Protein AF-0000000068230552 (afdb_homodimer)

Nearest PDB structures (foldseek):
  8jvs-assembly1_A-2  TM=5.014E-01  e=3.173E-01  synthetic construct
  2yyz-assembly1_A  TM=4.555E-01  e=1.986E+00  Thermotoga maritima MSB8
  7qxw-assembly1_F  TM=3.136E-01  e=9.766E-01  Homo sapiens
  8hl1-assembly1_L47A  TM=2.574E-01  e=6.113E+00  Sulfolobus acidocaldarius DSM 639
  7w4b-assembly1_A  TM=2.400E-01  e=3.589E+00  Cucumis sativus

Structure (mmCIF, N/CA/C/O backbone):
data_AF-0000000068230552-model_v1
#
loop_
_entity.id
_entity.type
_entity.pdbx_description
1 polymer 'Inner membrane protein YqiJ OB-fold domain-containing protein'
#
loop_
_atom_site.group_PDB
_atom_site.id
_atom_site.type_symbol
_atom_site.label_atom_id
_atom_site.label_alt_id
_atom_site.label_comp_id
_atom_site.label_asym_id
_atom_site.label_entity_id
_atom_site.label_seq_id
_atom_site.pdbx_PDB_ins_code
_atom_site.Cartn_x
_atom_site.Cartn_y
_atom_site.Cartn_z
_atom_site.occupancy
_atom_site.B_iso_or_equiv
_atom_site.auth_seq_id
_atom_site.auth_comp_id
_atom_site.auth_asym_id
_atom_site.auth_atom_id
_atom_site.pdbx_PDB_model_num
ATOM 1 N N . MET A 1 1 ? -29.609 28.672 -14.711 1 46.47 1 MET A N 1
ATOM 2 C CA . MET A 1 1 ? -29.562 27.25 -14.406 1 46.47 1 MET A CA 1
ATOM 3 C C . MET A 1 1 ? -28.141 26.719 -14.539 1 46.47 1 MET A C 1
ATOM 5 O O . MET A 1 1 ? -27.781 25.719 -13.891 1 46.47 1 MET A O 1
ATOM 9 N N . ALA A 1 2 ? -27.359 27.328 -15.453 1 54.78 2 ALA A N 1
ATOM 10 C CA . ALA A 1 2 ? -25.984 26.953 -15.758 1 54.78 2 ALA A CA 1
ATOM 11 C C . ALA A 1 2 ? -25.062 27.234 -14.578 1 54.78 2 ALA A C 1
ATOM 13 O O . ALA A 1 2 ? -24.078 26.531 -14.359 1 54.78 2 ALA A O 1
ATOM 14 N N . TRP A 1 3 ? -25.438 28.297 -13.867 1 53.25 3 TRP A N 1
ATOM 15 C CA . TRP A 1 3 ? -24.547 28.719 -12.789 1 53.25 3 TRP A CA 1
ATOM 16 C C . TRP A 1 3 ? -24.531 27.703 -11.656 1 53.25 3 TRP A C 1
ATOM 18 O O . TRP A 1 3 ? -23.4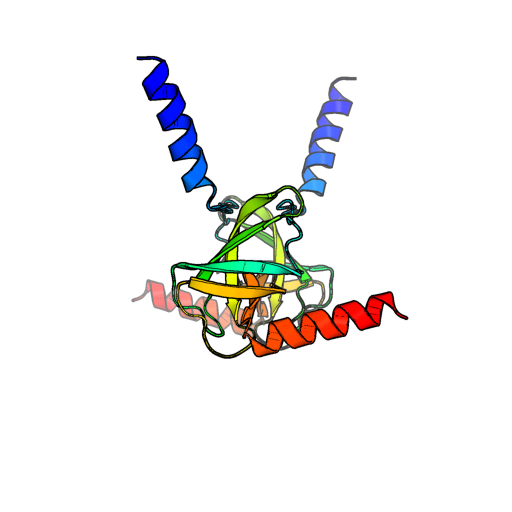84 27.422 -11.07 1 53.25 3 TRP A O 1
ATOM 28 N N . PHE A 1 4 ? -25.719 27.188 -11.273 1 44.59 4 PHE A N 1
ATOM 29 C CA . PHE A 1 4 ? -25.859 26.234 -10.18 1 44.59 4 PHE A CA 1
ATOM 30 C C . PHE A 1 4 ? -25.188 24.906 -10.516 1 44.59 4 PHE A C 1
ATOM 32 O O . PHE A 1 4 ? -24.547 24.297 -9.664 1 44.59 4 PHE A O 1
ATOM 39 N N . TYR A 1 5 ? -25.297 24.484 -11.734 1 45.78 5 TYR A N 1
ATOM 40 C CA . TYR A 1 5 ? -24.688 23.203 -12.117 1 45.78 5 TYR A CA 1
ATOM 41 C C . TYR A 1 5 ? -23.156 23.312 -12.117 1 45.78 5 TYR A C 1
ATOM 43 O O . TYR A 1 5 ? -22.469 22.375 -11.695 1 45.78 5 TYR A O 1
ATOM 51 N N . THR A 1 6 ? -22.594 24.438 -12.383 1 46.56 6 THR A N 1
ATOM 52 C CA . THR A 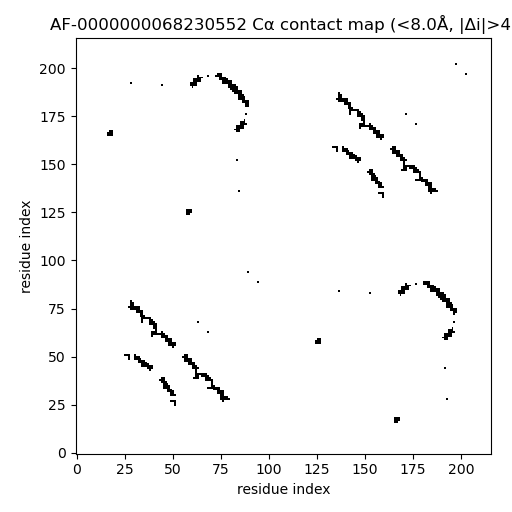1 6 ? -21.141 24.594 -12.367 1 46.56 6 THR A CA 1
ATOM 53 C C . THR A 1 6 ? -20.594 24.531 -10.945 1 46.56 6 THR A C 1
ATOM 55 O O . THR A 1 6 ? -19.578 23.891 -10.695 1 46.56 6 THR A O 1
ATOM 58 N N . LEU A 1 7 ? -21.312 25.094 -10.008 1 43.25 7 LEU A N 1
ATOM 59 C CA . LEU A 1 7 ? -20.828 25.094 -8.633 1 43.25 7 LEU A CA 1
ATOM 60 C C . LEU A 1 7 ? -20.984 23.719 -7.996 1 43.25 7 LEU A C 1
ATOM 62 O O . LEU A 1 7 ? -20.125 23.281 -7.234 1 43.25 7 LEU A O 1
ATOM 66 N N . PHE A 1 8 ? -22.078 23.062 -8.383 1 37.81 8 PHE A N 1
ATOM 67 C CA . PHE A 1 8 ? -22.297 21.719 -7.832 1 37.81 8 PHE A CA 1
ATOM 68 C C . PHE A 1 8 ? -21.297 20.734 -8.391 1 37.81 8 PHE A C 1
ATOM 70 O O . PHE A 1 8 ? -20.75 19.906 -7.648 1 37.81 8 PHE A O 1
ATOM 77 N N . MET A 1 9 ? -20.906 20.781 -9.672 1 36.84 9 MET A N 1
ATOM 78 C CA . MET A 1 9 ? -19.906 19.875 -10.211 1 36.84 9 MET A CA 1
ATOM 79 C C . MET A 1 9 ? -18.531 20.156 -9.586 1 36.84 9 MET A C 1
ATOM 81 O O . MET A 1 9 ? -17.734 19.234 -9.391 1 36.84 9 MET A O 1
ATOM 85 N N . ILE A 1 10 ? -18.25 21.359 -9.148 1 39.78 10 ILE A N 1
ATOM 86 C CA . ILE A 1 10 ? -16.984 21.672 -8.492 1 39.78 10 ILE A CA 1
ATOM 87 C C . ILE A 1 10 ? -16.953 21.031 -7.102 1 39.78 10 ILE A C 1
ATOM 89 O O . ILE A 1 10 ? -15.93 20.484 -6.691 1 39.78 10 ILE A O 1
ATOM 93 N N . HIS A 1 11 ? -18.031 21.203 -6.332 1 36.59 11 HIS A N 1
ATOM 94 C CA . HIS A 1 11 ? -18.078 20.703 -4.969 1 36.59 11 HIS A CA 1
ATOM 95 C C . HIS A 1 11 ? -18.078 19.172 -4.949 1 36.59 11 HIS A C 1
ATOM 97 O O . HIS A 1 11 ? -17.453 18.562 -4.082 1 36.59 11 HIS A O 1
ATOM 103 N N . CYS A 1 12 ? -18.891 18.516 -5.75 1 32.62 12 CYS A N 1
ATOM 104 C CA . CYS A 1 12 ? -18.859 17.062 -5.812 1 32.62 12 CYS A CA 1
ATOM 105 C C . CYS A 1 12 ? -17.5 16.562 -6.238 1 32.62 12 CYS A C 1
ATOM 107 O O . CYS A 1 12 ? -17.109 15.438 -5.898 1 32.62 12 CYS A O 1
ATOM 109 N N . LEU A 1 13 ? -16.812 17.391 -7.09 1 35 13 LEU A N 1
ATOM 110 C CA . LEU A 1 13 ? -15.461 16.953 -7.414 1 35 13 LEU A CA 1
ATOM 111 C C . LEU A 1 13 ? -14.539 17.094 -6.207 1 35 13 LEU A C 1
ATOM 113 O O . LEU A 1 13 ? -13.547 16.391 -6.09 1 35 13 LEU A O 1
ATOM 117 N N . ASP A 1 14 ? -14.68 18.141 -5.445 1 34.69 14 ASP A N 1
ATOM 118 C CA . ASP A 1 14 ? -13.82 18.406 -4.297 1 34.69 14 ASP A CA 1
ATOM 119 C C . ASP A 1 14 ? -13.859 17.25 -3.297 1 34.69 14 ASP A C 1
ATOM 121 O O . ASP A 1 14 ? -12.844 16.938 -2.668 1 34.69 14 ASP A O 1
ATOM 125 N N . GLN A 1 15 ? -15.047 16.922 -2.824 1 32.03 15 GLN A N 1
ATOM 126 C CA . GLN A 1 15 ? -15.18 15.898 -1.799 1 32.03 15 GLN A CA 1
ATOM 127 C C . GLN A 1 15 ? -14.672 14.555 -2.301 1 32.03 15 GLN A C 1
ATOM 129 O O . GLN A 1 15 ? -14.242 13.711 -1.51 1 32.03 15 GLN A O 1
ATOM 134 N N . VAL A 1 16 ? -15 14.195 -3.424 1 32.62 16 VAL A N 1
ATOM 135 C CA . VAL A 1 16 ? -14.641 12.914 -4.016 1 32.62 16 VAL A CA 1
ATOM 136 C C . VAL A 1 16 ? -13.117 12.789 -4.098 1 32.62 16 VAL A C 1
ATOM 138 O O . VAL A 1 16 ? -12.594 11.734 -4.457 1 32.62 16 VAL A O 1
ATOM 141 N N . ILE A 1 17 ? -12.438 13.867 -3.943 1 32.41 17 ILE A N 1
ATOM 142 C CA . ILE A 1 17 ? -11 13.633 -3.947 1 32.41 17 ILE A CA 1
ATOM 143 C C . ILE A 1 17 ? -10.602 12.844 -2.699 1 32.41 17 ILE A C 1
ATOM 145 O O . ILE A 1 17 ? -9.984 13.398 -1.783 1 32.41 17 ILE A O 1
ATOM 149 N N . LYS A 1 18 ? -11.422 12.602 -1.796 1 35.22 18 LYS A N 1
ATOM 150 C CA . LYS A 1 18 ? -10.719 11.633 -0.957 1 35.22 18 LYS A CA 1
ATOM 151 C C . LYS A 1 18 ? -9.977 10.609 -1.806 1 35.22 18 LYS A C 1
ATOM 153 O O . LYS A 1 18 ? -10.547 10.031 -2.736 1 35.22 18 LYS A O 1
ATOM 158 N N . PRO A 1 19 ? -8.836 10.82 -2.234 1 37.72 19 PRO A N 1
ATOM 159 C CA . PRO A 1 19 ? -8.312 9.734 -3.068 1 37.72 19 PRO A CA 1
ATOM 160 C C . PRO A 1 19 ? -8.898 8.375 -2.711 1 37.72 19 PRO A C 1
ATOM 162 O O . PRO A 1 19 ? -8.719 7.895 -1.591 1 37.72 19 PRO A O 1
ATOM 165 N N . SER A 1 20 ? -10.188 8.172 -2.672 1 39.19 20 SER A N 1
ATOM 166 C CA . SER A 1 20 ? -10.594 6.793 -2.893 1 39.19 20 SER A CA 1
ATOM 167 C C . SER A 1 20 ? -9.586 6.055 -3.775 1 39.19 20 SER A C 1
ATOM 169 O O . SER A 1 20 ? -9.5 6.316 -4.977 1 39.19 20 SER A O 1
ATOM 171 N N . GLN A 1 21 ? -8.367 6.191 -3.721 1 39.38 21 GLN A N 1
ATOM 172 C CA . GLN A 1 21 ? -7.613 5.16 -4.434 1 39.38 21 GLN A CA 1
ATOM 173 C C . GLN A 1 21 ? -8.477 3.932 -4.695 1 39.38 21 GLN A C 1
ATOM 175 O O . GLN A 1 21 ? -8.508 3 -3.891 1 39.38 21 GLN A O 1
ATOM 180 N N . SER A 1 22 ? -9.68 4.145 -4.895 1 40.91 22 SER A N 1
ATOM 181 C CA . SER A 1 22 ? -10.422 3.039 -5.5 1 40.91 22 SER A CA 1
ATOM 182 C C . SER A 1 22 ? -9.562 2.285 -6.508 1 40.91 22 SER A C 1
ATOM 184 O O . SER A 1 22 ? -9.633 2.543 -7.711 1 40.91 22 SER A O 1
ATOM 186 N N . SER A 1 23 ? -8.305 2.424 -6.5 1 42.38 23 SER A N 1
ATOM 187 C CA . SER A 1 23 ? -7.797 1.294 -7.27 1 42.38 23 SER A CA 1
ATOM 188 C C . SER A 1 23 ? -8.758 0.11 -7.219 1 42.38 23 SER A C 1
ATOM 190 O O . SER A 1 23 ? -9.211 -0.283 -6.141 1 42.38 23 SER A O 1
ATOM 192 N N . LYS A 1 24 ? -9.766 0.12 -8.016 1 48.06 24 LYS A N 1
ATOM 193 C CA . LYS A 1 24 ? -10.508 -1.126 -8.172 1 48.06 24 LYS A CA 1
ATOM 194 C C . LYS A 1 24 ? -9.75 -2.301 -7.562 1 48.06 24 LYS A C 1
ATOM 196 O O . LYS A 1 24 ? -8.766 -2.771 -8.133 1 48.06 24 LYS A O 1
ATOM 201 N N . HIS A 1 25 ? -9.711 -2.205 -6.188 1 57.03 25 HIS A N 1
ATOM 202 C CA . HIS A 1 25 ? -9.023 -3.297 -5.512 1 57.03 25 HIS A CA 1
ATOM 203 C C . HIS A 1 25 ? -9.586 -4.648 -5.938 1 57.03 25 HIS A C 1
ATOM 205 O O . HIS A 1 25 ? -10.758 -4.949 -5.688 1 57.03 25 HIS A O 1
ATOM 211 N N . ILE A 1 26 ? -9.148 -4.953 -7.152 1 71.94 26 ILE A N 1
ATOM 212 C CA . ILE A 1 26 ? -9.406 -6.355 -7.469 1 71.94 26 ILE A CA 1
ATOM 213 C C . ILE A 1 26 ? -9.156 -7.219 -6.234 1 71.94 26 ILE A C 1
ATOM 215 O O . ILE A 1 26 ? -8.117 -7.094 -5.586 1 71.94 26 ILE A O 1
ATOM 219 N N . HIS A 1 27 ? -10.258 -7.82 -5.746 1 83.25 27 HIS A N 1
ATOM 220 C CA . HIS A 1 27 ? -10.094 -8.727 -4.609 1 83.25 27 HIS A CA 1
ATOM 221 C C . HIS A 1 27 ? -9.445 -10.039 -5.043 1 83.25 27 HIS A C 1
ATOM 223 O O . HIS A 1 27 ? -10.102 -10.883 -5.656 1 83.25 27 HIS A O 1
ATOM 229 N N . LEU A 1 28 ? -8.234 -10.234 -4.734 1 93 28 LEU A N 1
ATOM 230 C CA . LEU A 1 28 ? -7.48 -11.398 -5.191 1 93 28 LEU A CA 1
ATOM 231 C C . LEU A 1 28 ? -7.098 -12.289 -4.016 1 93 28 LEU A C 1
ATOM 233 O O . LEU A 1 28 ? -6.457 -13.328 -4.203 1 93 28 LEU A O 1
ATOM 237 N N . VAL A 1 29 ? -7.48 -11.828 -2.801 1 93.94 29 VAL A N 1
ATOM 238 C CA . VAL A 1 29 ? -7.18 -12.656 -1.638 1 93.94 29 VAL A CA 1
ATOM 239 C C . VAL A 1 29 ? -7.852 -14.023 -1.787 1 93.94 29 VAL A C 1
ATOM 241 O O . VAL A 1 29 ? -9.023 -14.102 -2.154 1 93.94 29 VAL A O 1
ATOM 244 N N . GLY A 1 30 ? -7.16 -15.094 -1.455 1 94.88 30 GLY A N 1
ATOM 245 C CA . GLY A 1 30 ? -7.668 -16.453 -1.588 1 94.88 30 GLY A CA 1
ATOM 246 C C . GLY A 1 30 ? -7.273 -17.109 -2.896 1 94.88 30 GLY A C 1
ATOM 247 O O . GLY A 1 30 ? -7.48 -18.312 -3.078 1 94.88 30 GLY A O 1
ATOM 248 N N . ARG A 1 31 ? -6.715 -16.359 -3.771 1 95.69 31 ARG A N 1
ATOM 249 C CA . ARG A 1 31 ? -6.344 -16.891 -5.082 1 95.69 31 ARG A CA 1
ATOM 250 C C . ARG A 1 31 ? -4.898 -17.375 -5.086 1 95.69 31 ARG A C 1
ATOM 252 O O . ARG A 1 31 ? -4.066 -16.875 -4.324 1 95.69 31 ARG A O 1
ATOM 259 N N . PHE A 1 32 ? -4.605 -18.297 -5.953 1 96.06 32 PHE A N 1
ATOM 260 C CA . PHE A 1 32 ? -3.248 -18.781 -6.148 1 96.06 32 PHE A CA 1
ATOM 261 C C . PHE A 1 32 ? -2.473 -17.875 -7.09 1 96.06 32 PHE A C 1
ATOM 263 O O . PHE A 1 32 ? -3.035 -17.344 -8.047 1 96.06 32 PHE A O 1
ATOM 270 N N . ALA A 1 33 ? -1.251 -17.797 -6.836 1 97.44 33 ALA A N 1
ATOM 271 C CA . ALA A 1 33 ? -0.371 -16.953 -7.637 1 97.44 33 ALA A CA 1
ATOM 272 C C . ALA A 1 33 ? 0.984 -17.609 -7.855 1 97.44 33 ALA A C 1
ATOM 274 O O . ALA A 1 33 ? 1.321 -18.578 -7.172 1 97.44 33 ALA A O 1
ATOM 275 N N . THR A 1 34 ? 1.682 -17.125 -8.805 1 97.56 34 THR A N 1
ATOM 276 C CA . THR A 1 34 ? 3.027 -17.578 -9.117 1 97.56 34 THR A CA 1
ATOM 277 C C . THR A 1 34 ? 4.016 -16.422 -9.117 1 97.56 34 THR A C 1
ATOM 279 O O . THR A 1 34 ? 3.766 -15.383 -9.742 1 97.56 34 THR A O 1
ATOM 282 N N . ILE A 1 35 ? 5.102 -16.625 -8.422 1 97.44 35 ILE A N 1
ATOM 283 C CA . ILE A 1 35 ? 6.141 -15.602 -8.414 1 97.44 35 ILE A CA 1
ATOM 284 C C . ILE A 1 35 ? 6.82 -15.539 -9.773 1 97.44 35 ILE A C 1
ATOM 286 O O . ILE A 1 35 ? 7.297 -16.562 -10.281 1 97.44 35 ILE A O 1
ATOM 290 N N . VAL A 1 36 ? 6.891 -14.305 -10.344 1 96.75 36 VAL A N 1
ATOM 291 C CA . VAL A 1 36 ? 7.387 -14.258 -11.719 1 96.75 36 VAL A CA 1
ATOM 292 C C . VAL A 1 36 ? 8.625 -13.367 -11.789 1 96.75 36 VAL A C 1
ATOM 294 O O . VAL A 1 36 ? 9.336 -13.359 -12.797 1 96.75 36 VAL A O 1
ATOM 297 N N . SER A 1 37 ? 8.883 -12.578 -10.734 1 94.5 37 SER A N 1
ATOM 298 C CA . SER A 1 37 ? 10.109 -11.789 -10.703 1 94.5 37 SER A CA 1
ATOM 299 C C . SER A 1 37 ? 10.43 -11.328 -9.281 1 94.5 37 SER A C 1
ATOM 301 O O . SER A 1 37 ? 9.531 -11.203 -8.445 1 94.5 37 SER A O 1
ATOM 303 N N . GLY A 1 38 ? 11.781 -11.133 -9.125 1 91.12 38 GLY A N 1
ATOM 304 C CA . GLY A 1 38 ? 12.188 -10.562 -7.848 1 91.12 38 GLY A CA 1
ATOM 305 C C . GLY A 1 38 ? 12.547 -11.617 -6.816 1 91.12 38 GLY A C 1
ATOM 306 O O . GLY A 1 38 ? 12.547 -12.812 -7.117 1 91.12 38 GLY A O 1
ATOM 307 N N . HIS A 1 39 ? 12.984 -11.227 -5.633 1 91.56 39 HIS A N 1
ATOM 308 C CA . HIS A 1 39 ? 13.281 -12.016 -4.445 1 91.56 39 HIS A CA 1
ATOM 309 C C . HIS A 1 39 ? 12.43 -11.578 -3.262 1 91.56 39 HIS A C 1
ATOM 311 O O . HIS A 1 39 ? 12.797 -10.648 -2.537 1 91.56 39 HIS A O 1
ATOM 317 N N . ALA A 1 40 ? 11.375 -12.297 -3.125 1 96.19 40 ALA A N 1
ATOM 318 C CA . ALA A 1 40 ? 10.43 -11.906 -2.084 1 96.19 40 ALA A CA 1
ATOM 319 C C . ALA A 1 40 ? 10.875 -12.422 -0.718 1 96.19 40 ALA A C 1
ATOM 321 O O . ALA A 1 40 ? 11.125 -13.617 -0.55 1 96.19 40 ALA A O 1
ATOM 322 N N . ARG A 1 41 ? 10.93 -11.578 0.243 1 95.75 41 ARG A N 1
ATOM 323 C CA . ARG A 1 41 ? 11.227 -11.797 1.655 1 95.75 41 ARG A CA 1
ATOM 324 C C . ARG A 1 41 ? 10.547 -10.75 2.527 1 95.75 41 ARG A C 1
ATOM 326 O O . ARG A 1 41 ? 9.984 -9.781 2.018 1 95.75 41 ARG A O 1
ATOM 333 N N . PRO A 1 42 ? 10.492 -11.008 3.812 1 91.69 42 PRO A N 1
ATOM 334 C CA . PRO A 1 42 ? 9.844 -9.984 4.637 1 91.69 42 PRO A CA 1
ATOM 335 C C . PRO A 1 42 ? 10.422 -8.594 4.41 1 91.69 42 PRO A C 1
ATOM 337 O O . PRO A 1 42 ? 11.641 -8.406 4.457 1 91.69 42 PRO A O 1
ATOM 340 N N . GLY A 1 43 ? 9.516 -7.648 4.109 1 87.62 43 GLY A N 1
ATOM 341 C CA . GLY A 1 43 ? 9.945 -6.281 3.854 1 87.62 43 GLY A CA 1
ATOM 342 C C . GLY A 1 43 ? 10.211 -6.004 2.387 1 87.62 43 GLY A C 1
ATOM 343 O O . GLY A 1 43 ? 10.352 -4.848 1.985 1 87.62 43 GLY A O 1
ATOM 344 N N . PHE A 1 44 ? 10.312 -7.09 1.66 1 91.19 44 PHE A N 1
ATOM 345 C CA . PHE A 1 44 ? 10.617 -6.957 0.239 1 91.19 44 PHE A CA 1
ATOM 346 C C . PHE A 1 44 ? 9.602 -7.723 -0.602 1 91.19 44 PHE A C 1
ATOM 348 O O . PHE A 1 44 ? 9.461 -8.938 -0.46 1 91.19 44 PHE A O 1
ATOM 355 N N . SER A 1 45 ? 8.992 -7.004 -1.525 1 94.31 45 SER A N 1
ATOM 356 C CA . SER A 1 45 ? 7.984 -7.652 -2.355 1 94.31 45 SER A CA 1
ATOM 357 C C . SER A 1 45 ? 8.562 -8.078 -3.701 1 94.31 45 SER A C 1
ATOM 359 O O . SER A 1 45 ? 9.625 -7.594 -4.105 1 94.31 45 SER A O 1
ATOM 361 N N . ALA A 1 46 ? 7.902 -9.07 -4.297 1 95.44 46 ALA A N 1
ATOM 362 C CA . ALA A 1 46 ? 8.188 -9.539 -5.648 1 95.44 46 ALA A CA 1
ATOM 363 C C . ALA A 1 46 ? 6.918 -9.586 -6.492 1 95.44 46 ALA A C 1
ATOM 365 O O . ALA A 1 46 ? 5.809 -9.617 -5.953 1 95.44 46 ALA A O 1
ATOM 366 N N . GLN A 1 47 ? 7.129 -9.586 -7.754 1 94.19 47 GLN A N 1
ATOM 367 C CA . GLN A 1 47 ? 5.973 -9.617 -8.648 1 94.19 47 GLN A CA 1
ATOM 368 C C . GLN A 1 47 ? 5.449 -11.039 -8.82 1 94.19 47 GLN A C 1
ATOM 370 O O . GLN A 1 47 ? 6.227 -11.984 -8.953 1 94.19 47 GLN A O 1
ATOM 375 N N . ALA A 1 48 ? 4.145 -11.109 -8.852 1 96.56 48 ALA A N 1
ATOM 376 C CA . ALA A 1 48 ? 3.453 -12.375 -9.078 1 96.56 48 ALA A CA 1
ATOM 377 C C . ALA A 1 48 ? 2.309 -12.203 -10.07 1 96.56 48 ALA A C 1
ATOM 379 O O . ALA A 1 48 ? 1.803 -11.102 -10.266 1 96.56 48 ALA A O 1
ATOM 380 N N . THR A 1 49 ? 1.957 -13.281 -10.664 1 95.81 49 THR A N 1
ATOM 381 C CA . THR A 1 49 ? 0.765 -13.32 -11.508 1 95.81 49 THR A CA 1
ATOM 382 C C . THR A 1 49 ? -0.358 -14.086 -10.812 1 95.81 49 THR A C 1
ATOM 384 O O . THR A 1 49 ? -0.11 -15.109 -10.164 1 95.81 49 THR A O 1
ATOM 387 N N . VAL A 1 50 ? -1.486 -13.555 -10.984 1 95.88 50 VAL A N 1
ATOM 388 C CA . VAL A 1 50 ? -2.666 -14.164 -10.375 1 95.88 50 VAL A CA 1
ATOM 389 C C . VAL A 1 50 ? -3.871 -13.984 -11.297 1 95.88 50 VAL A C 1
ATOM 391 O O . VAL A 1 50 ? -4.039 -12.93 -11.914 1 95.88 50 VAL A O 1
ATOM 394 N N . ARG A 1 51 ? -4.668 -14.961 -11.375 1 94 51 ARG A N 1
ATOM 395 C CA . ARG A 1 51 ? -5.906 -14.875 -12.133 1 94 51 ARG A CA 1
ATOM 396 C C . ARG A 1 51 ? -7.102 -14.656 -11.219 1 94 51 ARG A C 1
ATOM 398 O O . ARG A 1 51 ? -7.223 -15.32 -10.18 1 94 51 ARG A O 1
ATOM 405 N N . ASP A 1 52 ? -7.863 -13.781 -11.609 1 87.25 52 ASP A N 1
ATOM 406 C CA . ASP A 1 52 ? -9.062 -13.562 -10.812 1 87.25 52 ASP A CA 1
ATOM 407 C C . ASP A 1 52 ? -10.148 -14.578 -11.156 1 87.25 52 ASP A C 1
ATOM 409 O O . ASP A 1 52 ? -9.898 -15.539 -11.891 1 87.25 52 ASP A O 1
ATOM 413 N N . HIS A 1 53 ? -11.352 -14.43 -10.586 1 86.81 53 HIS A N 1
ATOM 414 C CA . HIS A 1 53 ? -12.445 -15.383 -10.734 1 86.81 53 HIS A CA 1
ATOM 415 C C . HIS A 1 53 ? -12.906 -15.477 -12.18 1 86.81 53 HIS A C 1
ATOM 417 O O . HIS A 1 53 ? -13.516 -16.469 -12.586 1 86.81 53 HIS A O 1
ATOM 423 N N . THR A 1 54 ? -12.68 -14.469 -13.023 1 90.06 54 THR A N 1
ATOM 424 C CA . THR A 1 54 ? -13.102 -14.461 -14.422 1 90.06 54 THR A CA 1
ATOM 425 C C . THR A 1 54 ? -11.984 -14.977 -15.328 1 90.06 54 THR A C 1
ATOM 427 O O . THR A 1 54 ? -12.172 -15.109 -16.547 1 90.06 54 THR A O 1
ATOM 430 N N . GLY A 1 55 ? -10.898 -15.219 -14.688 1 90.94 55 GLY A N 1
ATOM 431 C CA . GLY A 1 55 ? -9.781 -15.734 -15.469 1 90.94 55 GLY A CA 1
ATOM 432 C C . GLY A 1 55 ? -8.82 -14.656 -15.93 1 90.94 55 GLY A C 1
ATOM 433 O O . GLY A 1 55 ? -7.797 -14.953 -16.547 1 90.94 55 GLY A O 1
ATOM 434 N N . HIS A 1 56 ? -9.141 -13.492 -15.633 1 86.94 56 HIS A N 1
ATOM 435 C CA . HIS A 1 56 ? -8.25 -12.398 -15.992 1 86.94 56 HIS A CA 1
ATOM 436 C C . HIS A 1 56 ? -6.953 -12.453 -15.188 1 86.94 56 HIS A C 1
ATOM 438 O O . HIS A 1 56 ? -6.984 -12.68 -13.969 1 86.94 56 HIS A O 1
ATOM 444 N N . LEU A 1 57 ? -5.863 -12.188 -15.914 1 91.06 57 LEU A N 1
ATOM 445 C CA . LEU A 1 57 ? -4.531 -12.242 -15.312 1 91.06 57 LEU A CA 1
ATOM 446 C C . LEU A 1 57 ? -4.137 -10.883 -14.75 1 91.06 57 LEU A C 1
ATOM 448 O O . LEU A 1 57 ? -4.266 -9.859 -15.422 1 91.06 57 LEU A O 1
ATOM 452 N N . HIS A 1 58 ? -3.68 -10.836 -13.555 1 90.06 58 HIS A N 1
ATOM 453 C CA . HIS A 1 58 ? -3.215 -9.633 -12.875 1 90.06 58 HIS A CA 1
ATOM 454 C C . HIS A 1 58 ? -1.786 -9.805 -12.367 1 90.06 58 HIS A C 1
ATOM 456 O O . HIS A 1 58 ? -1.41 -10.883 -11.914 1 90.06 58 HIS A O 1
ATOM 462 N N . TYR A 1 59 ? -1.034 -8.789 -12.5 1 91.69 59 TYR A N 1
ATOM 463 C CA . TYR A 1 59 ? 0.278 -8.695 -11.875 1 91.69 59 TYR A CA 1
ATOM 464 C C . TYR A 1 59 ? 0.201 -7.922 -10.562 1 91.69 59 TYR A C 1
ATOM 466 O O . TYR A 1 59 ? -0.338 -6.816 -10.516 1 91.69 59 TYR A O 1
ATOM 474 N N . VAL A 1 60 ? 0.745 -8.523 -9.555 1 92.31 60 VAL A N 1
ATOM 475 C CA . VAL A 1 60 ? 0.654 -7.895 -8.242 1 92.31 60 VAL A CA 1
ATOM 476 C C . VAL A 1 60 ? 1.985 -8.039 -7.508 1 92.31 60 VAL A C 1
ATOM 478 O O . VAL A 1 60 ? 2.801 -8.898 -7.848 1 92.31 60 VAL A O 1
ATOM 481 N N . GLN A 1 61 ? 2.217 -7.098 -6.57 1 93.62 61 GLN A N 1
ATOM 482 C CA . GLN A 1 61 ? 3.348 -7.23 -5.66 1 93.62 61 GLN A CA 1
ATOM 483 C C . GLN A 1 61 ? 2.988 -8.109 -4.465 1 93.62 61 GLN A C 1
ATOM 485 O O . GLN A 1 61 ? 1.929 -7.938 -3.857 1 93.62 61 GLN A O 1
ATOM 490 N N . VAL A 1 62 ? 3.928 -9.031 -4.125 1 96.19 62 VAL A N 1
ATOM 491 C CA . VAL A 1 62 ? 3.66 -10.031 -3.094 1 96.19 62 VAL A CA 1
ATOM 492 C C . VAL A 1 62 ? 4.832 -10.086 -2.115 1 96.19 62 VAL A C 1
ATOM 494 O O . VAL A 1 62 ? 5.992 -10.047 -2.523 1 96.19 62 VAL A O 1
ATOM 497 N N . GLU A 1 63 ? 4.523 -10.188 -0.882 1 96.88 63 GLU A N 1
ATOM 498 C CA . GLU A 1 63 ? 5.477 -10.453 0.188 1 96.88 63 GLU A CA 1
ATOM 499 C C . GLU A 1 63 ? 5.121 -11.742 0.932 1 96.88 63 GLU A C 1
ATOM 501 O O . GLU A 1 63 ? 3.945 -12.016 1.183 1 96.88 63 GLU A O 1
ATOM 506 N N . PRO A 1 64 ? 6.148 -12.477 1.291 1 98 64 PRO A N 1
ATOM 507 C CA . PRO A 1 64 ? 5.84 -13.688 2.066 1 98 64 PRO A CA 1
ATOM 508 C C . PRO A 1 64 ? 5.395 -13.367 3.492 1 98 64 PRO A C 1
ATOM 510 O O . PRO A 1 64 ? 5.867 -12.398 4.09 1 98 64 PRO A O 1
ATOM 513 N N . GLU A 1 65 ? 4.516 -14.195 4.008 1 95.5 65 GLU A N 1
ATOM 514 C CA . GLU A 1 65 ? 4.203 -14.125 5.434 1 95.5 65 GLU A CA 1
ATOM 515 C C . GLU A 1 65 ? 5.414 -14.5 6.281 1 95.5 65 GLU A C 1
ATOM 517 O O . GLU A 1 65 ? 5.684 -13.859 7.305 1 95.5 65 GLU A O 1
ATOM 522 N N . TYR A 1 66 ? 6.078 -15.547 5.867 1 95.31 66 TYR A N 1
ATOM 523 C CA . TYR A 1 66 ? 7.32 -16 6.477 1 95.31 66 TYR A CA 1
ATOM 524 C C . TYR A 1 66 ? 8.281 -16.531 5.422 1 95.31 66 TYR A C 1
ATOM 526 O O . TYR A 1 66 ? 7.859 -16.984 4.352 1 95.31 66 TYR A O 1
ATOM 534 N N . GLY A 1 67 ? 9.539 -16.391 5.703 1 96.12 67 GLY A N 1
ATOM 535 C CA . GLY A 1 67 ? 10.539 -16.969 4.812 1 96.12 67 GLY A CA 1
ATOM 536 C C . GLY A 1 67 ? 10.703 -16.188 3.521 1 96.12 67 GLY A C 1
ATOM 537 O O . GLY A 1 67 ? 10.602 -14.953 3.512 1 96.12 67 GLY A O 1
ATOM 538 N N . GLU A 1 68 ? 11.117 -16.984 2.473 1 97.25 68 GLU A N 1
ATOM 539 C CA . GLU A 1 68 ? 11.344 -16.391 1.155 1 97.25 68 GLU A CA 1
ATOM 540 C C . GLU A 1 68 ? 10.562 -17.141 0.077 1 97.25 68 GLU A C 1
ATOM 542 O O . GLU A 1 68 ? 10.211 -18.312 0.255 1 97.25 68 GLU A O 1
ATOM 547 N N . LEU A 1 69 ? 10.32 -16.359 -0.954 1 97.56 69 LEU A N 1
ATOM 548 C CA . LEU A 1 69 ? 9.656 -16.953 -2.111 1 97.56 69 LEU A CA 1
ATOM 549 C C . LEU A 1 69 ? 10.57 -16.938 -3.33 1 97.56 69 LEU A C 1
ATOM 551 O O . LEU A 1 69 ? 11.047 -15.875 -3.74 1 97.56 69 LEU A O 1
ATOM 555 N N . GLU A 1 70 ? 10.742 -18.062 -3.836 1 95.88 70 GLU A N 1
ATOM 556 C CA . GLU A 1 70 ? 11.609 -18.188 -5.004 1 95.88 70 GLU A CA 1
ATOM 557 C C . GLU A 1 70 ? 10.828 -17.984 -6.297 1 95.88 70 GLU A C 1
ATOM 559 O O . GLU A 1 70 ? 9.602 -18.062 -6.305 1 95.88 70 GLU A O 1
ATOM 564 N N . LEU A 1 71 ? 11.656 -17.797 -7.332 1 96.19 71 LEU A N 1
ATOM 565 C CA . LEU A 1 71 ? 11.078 -17.703 -8.672 1 96.19 71 LEU A CA 1
ATOM 566 C C . LEU A 1 71 ? 10.266 -18.969 -8.992 1 96.19 71 LEU A C 1
ATOM 568 O O . LEU A 1 71 ? 10.695 -20.078 -8.695 1 96.19 71 LEU A O 1
ATOM 572 N N . GLN A 1 72 ? 9.07 -18.703 -9.531 1 96.19 72 GLN A N 1
ATOM 573 C CA . GLN A 1 72 ? 8.164 -19.75 -9.984 1 96.19 72 GLN A CA 1
ATOM 574 C C . GLN A 1 72 ? 7.473 -20.422 -8.805 1 96.19 72 GLN A C 1
ATOM 576 O O . GLN A 1 72 ? 6.664 -21.344 -8.992 1 96.19 72 GLN A O 1
ATOM 581 N N . ALA A 1 73 ? 7.707 -20 -7.613 1 96.31 73 ALA A N 1
ATOM 582 C CA . ALA A 1 73 ? 7 -20.562 -6.461 1 96.31 73 ALA A CA 1
ATOM 583 C C . ALA A 1 73 ? 5.496 -20.344 -6.586 1 96.31 73 ALA A C 1
ATOM 585 O O . ALA A 1 73 ? 5.043 -19.281 -7.016 1 96.31 73 ALA A O 1
ATOM 586 N N . GLN A 1 74 ? 4.75 -21.469 -6.184 1 96.31 74 GLN A N 1
ATOM 587 C CA . GLN A 1 74 ? 3.295 -21.375 -6.086 1 96.31 74 GLN A CA 1
ATOM 588 C C . GLN A 1 74 ? 2.869 -20.906 -4.695 1 96.31 74 GLN A C 1
ATOM 590 O O . GLN A 1 74 ? 3.283 -21.484 -3.689 1 96.31 74 GLN A O 1
ATOM 595 N N . VAL A 1 75 ? 2.004 -19.875 -4.703 1 97.88 75 VAL A N 1
ATOM 596 C CA . VAL A 1 75 ? 1.619 -19.297 -3.42 1 97.88 75 VAL A CA 1
ATOM 597 C C . VAL A 1 75 ? 0.115 -19.031 -3.396 1 97.88 75 VAL A C 1
ATOM 599 O O . VAL A 1 75 ? -0.531 -19 -4.449 1 97.88 75 VAL A O 1
ATOM 602 N N . ILE A 1 76 ? -0.42 -18.906 -2.178 1 97.06 76 ILE A N 1
ATOM 603 C CA . ILE A 1 76 ? -1.788 -18.438 -1.972 1 97.06 76 ILE A CA 1
ATOM 604 C C . ILE A 1 76 ? -1.772 -17.047 -1.341 1 97.06 76 ILE A C 1
ATOM 606 O O . ILE A 1 76 ? -0.995 -16.781 -0.419 1 97.06 76 ILE A O 1
ATOM 610 N N . LEU A 1 77 ? -2.514 -16.156 -1.903 1 96 77 LEU A N 1
ATOM 611 C CA . LEU A 1 77 ? -2.648 -14.828 -1.324 1 96 77 LEU A CA 1
ATOM 612 C C . LEU A 1 77 ? -3.578 -14.852 -0.115 1 96 77 LEU A C 1
ATOM 614 O O . LEU A 1 77 ? -4.75 -15.219 -0.234 1 96 77 LEU A O 1
ATOM 618 N N . VAL A 1 78 ? -3.125 -14.422 1.057 1 97.25 78 VAL A N 1
ATOM 619 C CA . VAL A 1 78 ? -3.891 -14.625 2.283 1 97.25 78 VAL A CA 1
ATOM 620 C C . VAL A 1 78 ? -4.312 -13.266 2.854 1 97.25 78 VAL A C 1
ATOM 622 O O . VAL A 1 78 ? -5.09 -13.203 3.807 1 97.25 78 VAL A O 1
ATOM 625 N N . GLY A 1 79 ? -3.822 -12.219 2.34 1 93.31 79 GLY A N 1
ATOM 626 C CA . GLY A 1 79 ? -4.125 -10.867 2.775 1 93.31 79 GLY A CA 1
ATOM 627 C C . GLY A 1 79 ? -3.4 -9.805 1.97 1 93.31 79 GLY A C 1
ATOM 628 O O . GLY A 1 79 ? -2.834 -10.094 0.914 1 93.31 79 GLY A O 1
ATOM 629 N N . TYR A 1 80 ? -3.529 -8.594 2.383 1 89.38 80 TYR A N 1
ATOM 630 C CA . TYR A 1 80 ? -2.805 -7.508 1.733 1 89.38 80 TYR A CA 1
ATOM 631 C C . TYR A 1 80 ? -2.492 -6.395 2.725 1 89.38 80 TYR A C 1
ATOM 633 O O . TYR A 1 80 ? -3.152 -6.27 3.758 1 89.38 80 TYR A O 1
ATOM 641 N N . ASN A 1 81 ? -1.444 -5.676 2.484 1 87.19 81 ASN A N 1
ATOM 642 C CA . ASN A 1 81 ? -1.12 -4.41 3.133 1 87.19 81 ASN A CA 1
ATOM 643 C C . ASN A 1 81 ? -1.393 -3.225 2.213 1 87.19 81 ASN A C 1
ATOM 645 O O . ASN A 1 81 ? -0.893 -3.178 1.087 1 87.19 81 ASN A O 1
ATOM 649 N N . ASP A 1 82 ? -2.102 -2.301 2.705 1 85.19 82 ASP A N 1
ATOM 650 C CA . ASP A 1 82 ? -2.467 -1.131 1.912 1 85.19 82 ASP A CA 1
ATOM 651 C C . ASP A 1 82 ? -1.314 -0.13 1.848 1 85.19 82 ASP A C 1
ATOM 653 O O . ASP A 1 82 ? -0.492 -0.062 2.764 1 85.19 82 ASP A O 1
ATOM 657 N N . PHE A 1 83 ? -1.372 0.608 0.75 1 85 83 PHE A N 1
ATOM 658 C CA . PHE A 1 83 ? -0.44 1.724 0.638 1 85 83 PHE A CA 1
ATOM 659 C C . PHE A 1 83 ? -0.652 2.723 1.77 1 85 83 PHE A C 1
ATOM 661 O O . PHE A 1 83 ? -1.79 3.049 2.111 1 85 83 PHE A O 1
ATOM 668 N N . HIS A 1 84 ? 0.349 3.156 2.418 1 91.69 84 HIS A N 1
ATOM 669 C CA . HIS A 1 84 ? 0.262 4.234 3.396 1 91.69 84 HIS A CA 1
ATOM 670 C C . HIS A 1 84 ? 1.605 4.938 3.561 1 91.69 84 HIS A C 1
ATOM 672 O O . HIS A 1 84 ? 2.658 4.336 3.344 1 91.69 84 HIS A O 1
ATOM 678 N N . TYR A 1 85 ? 1.553 6.156 3.92 1 93.56 85 TYR A N 1
ATOM 679 C CA . TYR A 1 85 ? 2.75 6.91 4.27 1 93.56 85 TYR A CA 1
ATOM 680 C C . TYR A 1 85 ? 3.139 6.68 5.723 1 93.56 85 TYR A C 1
ATOM 682 O O . TYR A 1 85 ? 2.277 6.43 6.57 1 93.56 85 TYR A O 1
ATOM 690 N N . ILE A 1 86 ? 4.418 6.789 5.996 1 95.94 86 ILE A N 1
ATOM 691 C CA . ILE A 1 86 ? 4.965 6.773 7.348 1 95.94 86 ILE A CA 1
ATOM 692 C C . ILE A 1 86 ? 5.23 8.203 7.812 1 95.94 86 ILE A C 1
ATOM 694 O O . ILE A 1 86 ? 5.812 9 7.078 1 95.94 86 ILE A O 1
ATOM 698 N N . ALA A 1 87 ? 4.785 8.461 9.109 1 97.81 87 ALA A N 1
ATOM 699 C CA . ALA A 1 87 ? 4.875 9.852 9.547 1 97.81 87 ALA A CA 1
ATOM 700 C C . ALA A 1 87 ? 5.516 9.945 10.93 1 97.81 87 ALA A C 1
ATOM 702 O O . ALA A 1 87 ? 5.434 9.008 11.727 1 97.81 87 ALA A O 1
ATOM 703 N N . LYS A 1 88 ? 6.133 11.133 11.195 1 96.88 88 LYS A N 1
ATOM 704 C CA . LYS A 1 88 ? 6.656 11.539 12.5 1 96.88 88 LYS A CA 1
ATOM 705 C C . LYS A 1 88 ? 5.93 12.773 13.023 1 96.88 88 LYS A C 1
ATOM 707 O O . LYS A 1 88 ? 5.699 13.734 12.273 1 96.88 88 LYS A O 1
ATOM 712 N N . LYS A 1 89 ? 5.586 12.695 14.242 1 95.31 89 LYS A N 1
ATOM 713 C CA . LYS A 1 89 ? 4.957 13.852 14.867 1 95.31 89 LYS A CA 1
ATOM 714 C C . LYS A 1 89 ? 5.918 15.031 14.93 1 95.31 89 LYS A C 1
ATOM 716 O O . LYS A 1 89 ? 7.094 14.867 15.258 1 95.31 89 LYS A O 1
ATOM 721 N N . ILE A 1 90 ? 5.406 16.172 14.578 1 91.94 90 ILE A N 1
ATOM 722 C CA . ILE A 1 90 ? 6.195 17.391 14.672 1 91.94 90 ILE A CA 1
ATOM 723 C C . ILE A 1 90 ? 5.973 18.047 16.031 1 91.94 90 ILE A C 1
ATOM 725 O O . ILE A 1 90 ? 4.828 18.266 16.438 1 91.94 90 ILE A O 1
ATOM 729 N N . THR A 1 91 ? 6.902 18.047 16.797 1 83.62 91 THR A N 1
ATOM 730 C CA . THR A 1 91 ? 6.844 18.781 18.047 1 83.62 91 THR A CA 1
ATOM 731 C C . THR A 1 91 ? 7.621 20.094 17.938 1 83.62 91 THR A C 1
ATOM 733 O O . THR A 1 91 ? 8.508 20.219 17.094 1 83.62 91 THR A O 1
ATOM 736 N N . ALA A 1 92 ? 7.16 21.094 18.656 1 76.81 92 ALA A N 1
ATOM 737 C CA . ALA A 1 92 ? 7.844 22.391 18.688 1 76.81 92 ALA A CA 1
ATOM 738 C C . ALA A 1 92 ? 9.359 22.203 18.719 1 76.81 92 ALA A C 1
ATOM 740 O O . ALA A 1 92 ? 10.094 22.953 18.078 1 76.81 92 ALA A O 1
ATOM 741 N N . GLN A 1 93 ? 9.82 21.234 19.328 1 69.69 93 GLN A N 1
ATOM 742 C CA . GLN A 1 93 ? 11.25 20.984 19.422 1 69.69 93 GLN A CA 1
ATOM 743 C C . GLN A 1 93 ? 11.805 20.438 18.109 1 69.69 93 GLN A C 1
ATOM 745 O O . GLN A 1 93 ? 12.945 20.719 17.75 1 69.69 93 GLN A O 1
ATOM 750 N N . SER A 1 94 ? 10.93 19.75 17.406 1 67.12 94 SER A N 1
ATOM 751 C CA . SER A 1 94 ? 11.359 19.141 16.156 1 67.12 94 SER A CA 1
ATOM 752 C C . SER A 1 94 ? 11.492 20.172 15.047 1 67.12 94 SER A C 1
ATOM 754 O O . SER A 1 94 ? 12.336 20.047 14.148 1 67.12 94 SER A O 1
ATOM 756 N N . VAL A 1 95 ? 10.672 21.156 15.109 1 66.75 95 VAL A N 1
ATOM 757 C CA . VAL A 1 95 ? 10.711 22.203 14.102 1 66.75 95 VAL A CA 1
ATOM 758 C C . VAL A 1 95 ? 11.977 23.047 14.273 1 66.75 95 VAL A C 1
ATOM 760 O O . VAL A 1 95 ? 12.578 23.484 13.289 1 66.75 95 VAL A O 1
ATOM 763 N N . GLU A 1 96 ? 12.242 23.281 15.508 1 66.5 96 GLU A N 1
ATOM 764 C CA . GLU A 1 96 ? 13.453 24.062 15.781 1 66.5 96 GLU A CA 1
ATOM 765 C C . GLU A 1 96 ? 14.703 23.328 15.305 1 66.5 96 GLU A C 1
ATOM 767 O O . GLU A 1 96 ? 15.594 23.938 14.719 1 66.5 96 GLU A O 1
ATOM 772 N N . ASN A 1 97 ? 14.641 22.078 15.477 1 62.66 97 ASN A N 1
ATOM 773 C CA . ASN A 1 97 ? 15.789 21.281 15.039 1 62.66 97 ASN A CA 1
ATOM 774 C C . ASN A 1 97 ? 15.844 21.188 13.516 1 62.66 97 ASN A C 1
ATOM 776 O O . ASN A 1 97 ? 16.938 21.172 12.938 1 62.66 97 ASN A O 1
ATOM 780 N N . LEU A 1 98 ? 14.781 21.031 12.883 1 62.31 98 LEU A N 1
ATOM 781 C CA . LEU A 1 98 ? 14.727 20.969 11.422 1 62.31 98 LEU A CA 1
ATOM 782 C C . LEU A 1 98 ? 15.203 22.281 10.805 1 62.31 98 LEU A C 1
ATOM 784 O O . LEU A 1 98 ? 15.898 22.281 9.781 1 62.31 98 LEU A O 1
ATOM 788 N N . SER A 1 99 ? 14.766 23.375 11.375 1 62.12 99 SER A N 1
ATOM 789 C CA . SER A 1 99 ? 15.242 24.688 10.922 1 62.12 99 SER A CA 1
ATOM 790 C C . SER A 1 99 ? 16.75 24.812 11.102 1 62.12 99 SER A C 1
ATOM 792 O O . SER A 1 99 ? 17.438 25.375 10.242 1 62.12 99 SER A O 1
ATOM 794 N N . THR A 1 100 ? 17.156 24.25 12.094 1 62.72 100 THR A N 1
ATOM 795 C CA . THR A 1 100 ? 18.578 24.328 12.336 1 62.72 100 THR A CA 1
ATOM 796 C C . THR A 1 100 ? 19.344 23.391 11.406 1 62.72 100 THR A C 1
ATOM 798 O O . THR A 1 100 ? 20.391 23.734 10.867 1 62.72 100 THR A O 1
ATOM 801 N N . SER A 1 101 ? 18.734 22.203 11.148 1 58.47 101 SER A N 1
ATOM 802 C CA . SER A 1 101 ? 19.391 21.219 10.281 1 58.47 101 SER A CA 1
ATOM 803 C C . SER A 1 101 ? 19.359 21.672 8.828 1 58.47 101 SER A C 1
ATOM 805 O O . SER A 1 101 ? 20.312 21.438 8.078 1 58.47 101 SER A O 1
ATOM 807 N N . SER A 1 102 ? 18.281 22.172 8.391 1 52.66 102 SER A N 1
ATOM 808 C CA . SER A 1 102 ? 18.172 22.719 7.043 1 52.66 102 SER A CA 1
ATOM 809 C C . SER A 1 102 ? 19.156 23.859 6.832 1 52.66 102 SER A C 1
ATOM 811 O O . SER A 1 102 ? 19.703 24.031 5.738 1 52.66 102 SER A O 1
ATOM 813 N N . ARG A 1 103 ? 19.406 24.734 7.848 1 52.91 103 ARG A N 1
ATOM 814 C CA . ARG A 1 103 ? 20.406 25.781 7.742 1 52.91 103 ARG A CA 1
ATOM 815 C C . ARG A 1 103 ? 21.797 25.188 7.543 1 52.91 103 ARG A C 1
ATOM 817 O O . ARG A 1 103 ? 22.609 25.734 6.785 1 52.91 103 ARG A O 1
ATOM 824 N N . HIS A 1 104 ? 21.922 24.031 8.102 1 54.44 104 HIS A N 1
ATOM 825 C CA . HIS A 1 104 ? 23.234 23.422 7.949 1 54.44 104 HIS A CA 1
ATOM 826 C C . HIS A 1 104 ? 23.406 22.797 6.566 1 54.44 104 HIS A C 1
ATOM 828 O O . HIS A 1 104 ? 24.516 22.672 6.062 1 54.44 104 HIS A O 1
ATOM 834 N N . CYS A 1 105 ? 22.359 22.359 6.074 1 51.88 105 CYS A N 1
ATOM 835 C CA . CYS A 1 105 ? 22.484 21.797 4.734 1 51.88 105 CYS A CA 1
ATOM 836 C C . CYS A 1 105 ? 22.781 22.891 3.713 1 51.88 105 CYS A C 1
ATOM 838 O O . CYS A 1 105 ? 23.484 22.656 2.734 1 51.88 105 CYS A O 1
ATOM 840 N N . LEU A 1 106 ? 22.297 24 3.852 1 48.91 106 LEU A N 1
ATOM 841 C CA . LEU A 1 106 ? 22.594 25.125 2.973 1 48.91 106 LEU A CA 1
ATOM 842 C C . LEU A 1 106 ? 24.016 25.656 3.23 1 48.91 106 LEU A C 1
ATOM 844 O O . LEU A 1 106 ? 24.656 26.188 2.322 1 48.91 106 LEU A O 1
ATOM 848 N N . ASP A 1 107 ? 24.391 25.594 4.34 1 48.88 107 ASP A N 1
ATOM 849 C CA . ASP A 1 107 ? 25.719 26.125 4.617 1 48.88 107 ASP A CA 1
ATOM 850 C C . ASP A 1 107 ? 26.797 25.125 4.223 1 48.88 107 ASP A C 1
ATOM 852 O O . ASP A 1 107 ? 27.953 25.516 4.039 1 48.88 107 ASP A O 1
ATOM 856 N N . ASP A 1 108 ? 26.406 23.906 4.035 1 37.06 108 ASP A N 1
ATOM 857 C CA . ASP A 1 108 ? 27.484 23.047 3.568 1 37.06 108 ASP A CA 1
ATOM 858 C C . ASP A 1 108 ? 27.516 22.984 2.043 1 37.06 108 ASP A C 1
ATOM 860 O O . ASP A 1 108 ? 26.469 22.859 1.404 1 37.06 108 ASP A O 1
ATOM 864 N N . MET B 1 1 ? -0.471 -4.547 -43.75 1 45.59 1 MET B N 1
ATOM 865 C CA . MET B 1 1 ? 0.137 -3.695 -42.719 1 45.59 1 MET B CA 1
ATOM 866 C C . MET B 1 1 ? -0.729 -3.646 -41.469 1 45.59 1 MET B C 1
ATOM 868 O O . MET B 1 1 ? -0.22 -3.441 -40.375 1 45.59 1 MET B O 1
ATOM 872 N N . ALA B 1 2 ? -2.061 -3.758 -41.688 1 54.62 2 ALA B N 1
ATOM 873 C CA . ALA B 1 2 ? -3.064 -3.68 -40.625 1 54.62 2 ALA B CA 1
ATOM 874 C C . ALA B 1 2 ? -2.977 -4.887 -39.688 1 54.62 2 ALA B C 1
ATOM 876 O O . ALA B 1 2 ? -3.254 -4.777 -38.5 1 54.62 2 ALA B O 1
ATOM 877 N N . TRP B 1 3 ? -2.586 -6.004 -40.281 1 53.44 3 TRP B N 1
ATOM 878 C CA . TRP B 1 3 ? -2.574 -7.219 -39.5 1 53.44 3 TRP B CA 1
ATOM 879 C C . TRP B 1 3 ? -1.462 -7.168 -38.438 1 53.44 3 TRP B C 1
ATOM 881 O O . TRP B 1 3 ? -1.646 -7.613 -37.312 1 53.44 3 TRP B O 1
ATOM 891 N N . PHE B 1 4 ? -0.275 -6.664 -38.844 1 44.22 4 PHE B N 1
ATOM 892 C CA . PHE B 1 4 ? 0.858 -6.574 -37.906 1 44.22 4 PHE B CA 1
ATOM 893 C C . PHE B 1 4 ? 0.577 -5.578 -36.812 1 44.22 4 PHE B C 1
ATOM 895 O O . PHE B 1 4 ? 0.935 -5.812 -35.656 1 44.22 4 PHE B O 1
ATOM 902 N N . TYR B 1 5 ? -0.079 -4.52 -37.125 1 45.19 5 TYR B N 1
ATOM 903 C CA . TYR B 1 5 ? -0.372 -3.523 -36.094 1 45.19 5 TYR B CA 1
ATOM 904 C C . TYR B 1 5 ? -1.379 -4.059 -35.062 1 45.19 5 TYR B C 1
ATOM 906 O O . TYR B 1 5 ? -1.255 -3.809 -33.875 1 45.19 5 TYR B O 1
ATOM 914 N N . THR B 1 6 ? -2.275 -4.91 -35.438 1 46.75 6 THR B N 1
ATOM 915 C CA . THR B 1 6 ? -3.256 -5.461 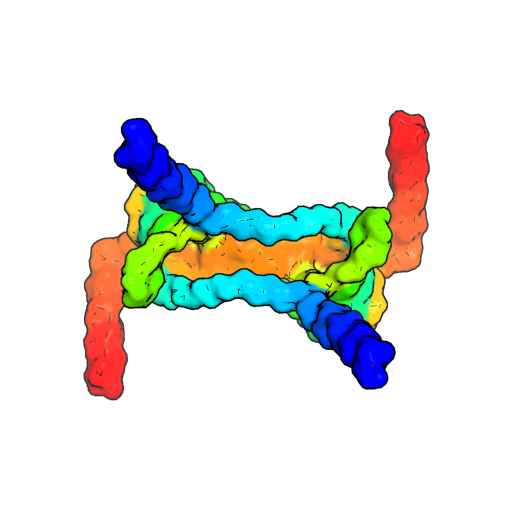-34.531 1 46.75 6 THR B CA 1
ATOM 916 C C . THR B 1 6 ? -2.59 -6.418 -33.531 1 46.75 6 THR B C 1
ATOM 918 O O . THR B 1 6 ? -2.877 -6.387 -32.344 1 46.75 6 THR B O 1
ATOM 921 N N . LEU B 1 7 ? -1.658 -7.215 -33.969 1 43.75 7 LEU B N 1
ATOM 922 C CA . LEU B 1 7 ? -1.01 -8.172 -33.094 1 43.75 7 LEU B CA 1
ATOM 923 C C . LEU B 1 7 ? -0.033 -7.473 -32.156 1 43.75 7 LEU B C 1
ATOM 925 O O . LEU B 1 7 ? 0.079 -7.836 -30.969 1 43.75 7 LEU B O 1
ATOM 929 N N . PHE B 1 8 ? 0.624 -6.465 -32.656 1 37.94 8 PHE B N 1
ATOM 930 C CA . PHE B 1 8 ? 1.559 -5.715 -31.828 1 37.94 8 PHE B CA 1
ATOM 931 C C . PHE B 1 8 ? 0.815 -4.906 -30.781 1 37.94 8 PHE B C 1
ATOM 933 O O . PHE B 1 8 ? 1.212 -4.887 -29.609 1 37.94 8 PHE B O 1
ATOM 940 N N . MET B 1 9 ? -0.344 -4.305 -31.062 1 36.72 9 MET B N 1
ATOM 941 C CA . MET B 1 9 ? -1.104 -3.582 -30.047 1 36.72 9 MET B CA 1
ATOM 942 C C . MET B 1 9 ? -1.642 -4.535 -28.984 1 36.72 9 MET B C 1
ATOM 944 O O . MET B 1 9 ? -1.745 -4.176 -27.812 1 36.72 9 MET B O 1
ATOM 948 N N . ILE B 1 10 ? -1.906 -5.789 -29.297 1 39.72 10 ILE B N 1
ATOM 949 C CA . ILE B 1 10 ? -2.357 -6.758 -28.297 1 39.72 10 ILE B CA 1
ATOM 950 C C . ILE B 1 10 ? -1.204 -7.113 -27.375 1 39.72 10 ILE B C 1
ATOM 952 O O . ILE B 1 10 ? -1.394 -7.23 -26.156 1 39.72 10 ILE B O 1
ATOM 956 N N . HIS B 1 11 ? -0.03 -7.414 -27.906 1 36.75 11 HIS B N 1
ATOM 957 C CA . HIS B 1 11 ? 1.11 -7.816 -27.094 1 36.75 11 HIS B CA 1
ATOM 958 C C . HIS B 1 11 ? 1.595 -6.664 -26.219 1 36.75 11 HIS B C 1
ATOM 960 O O . HIS B 1 11 ? 2.01 -6.879 -25.078 1 36.75 11 HIS B O 1
ATOM 966 N N . CYS B 1 12 ? 1.804 -5.48 -26.766 1 32.53 12 CYS B N 1
ATOM 967 C CA . CYS B 1 12 ? 2.18 -4.344 -25.922 1 32.53 12 CYS B CA 1
ATOM 968 C C . CYS B 1 12 ? 1.136 -4.086 -24.844 1 32.53 12 CYS B C 1
ATOM 970 O O . CYS B 1 12 ? 1.448 -3.525 -23.797 1 32.53 12 CYS B O 1
ATOM 972 N N . LEU B 1 13 ? -0.172 -4.371 -25.203 1 34.97 13 LEU B N 1
ATOM 973 C CA . LEU B 1 13 ? -1.162 -4.215 -24.141 1 34.97 13 LEU B CA 1
ATOM 974 C C . LEU B 1 13 ? -0.985 -5.289 -23.078 1 34.97 13 LEU B C 1
ATOM 976 O O . LEU B 1 13 ? -1.36 -5.086 -21.922 1 34.97 13 LEU B O 1
ATOM 980 N N . ASP B 1 14 ? -0.67 -6.488 -23.422 1 34.81 14 ASP B N 1
ATOM 981 C CA . ASP B 1 14 ? -0.529 -7.598 -22.469 1 34.81 14 ASP B CA 1
ATOM 982 C C . ASP B 1 14 ? 0.549 -7.301 -21.438 1 34.81 14 ASP B C 1
ATOM 984 O O . ASP B 1 14 ? 0.422 -7.691 -20.266 1 34.81 14 ASP B O 1
ATOM 988 N N . GLN B 1 15 ? 1.75 -7.043 -21.875 1 32.22 15 GLN B N 1
ATOM 989 C CA . GLN B 1 15 ? 2.852 -6.828 -20.953 1 32.22 15 GLN B CA 1
ATOM 990 C C . GLN B 1 15 ? 2.586 -5.625 -20.047 1 32.22 15 GLN B C 1
ATOM 992 O O . GLN B 1 15 ? 3.068 -5.57 -18.922 1 32.22 15 GLN B O 1
ATOM 997 N N . VAL B 1 16 ? 2.17 -4.594 -20.562 1 32.66 16 VAL B N 1
ATOM 998 C CA . VAL B 1 16 ? 1.896 -3.342 -19.859 1 32.66 16 VAL B CA 1
ATOM 999 C C . VAL B 1 16 ? 0.841 -3.576 -18.781 1 32.66 16 VAL B C 1
ATOM 1001 O O . VAL B 1 16 ? 0.554 -2.682 -17.984 1 32.66 16 VAL B O 1
ATOM 1004 N N . ILE B 1 17 ? 0.137 -4.648 -18.859 1 32.66 17 ILE B N 1
ATOM 1005 C CA . ILE B 1 17 ? -0.771 -4.789 -17.734 1 32.66 17 ILE B CA 1
ATOM 1006 C C . ILE B 1 17 ? 0.031 -5.023 -16.453 1 32.66 17 ILE B C 1
ATOM 1008 O O . ILE B 1 17 ? 0.165 -6.16 -15.992 1 32.66 17 ILE B O 1
ATOM 1012 N N . LYS B 1 18 ? 1.26 -5.156 -16.516 1 35.12 18 LYS B N 1
ATOM 1013 C CA . LYS B 1 18 ? 1.743 -5.062 -15.133 1 35.12 18 LYS B CA 1
ATOM 1014 C C . LYS B 1 18 ? 1.011 -3.967 -14.367 1 35.12 18 LYS B C 1
ATOM 1016 O O . LYS B 1 18 ? 0.883 -2.84 -14.852 1 35.12 18 LYS B O 1
ATOM 1021 N N . PRO B 1 19 ? -0.068 -4.164 -13.82 1 38.09 19 PRO B N 1
ATOM 1022 C CA . PRO B 1 19 ? -0.622 -2.975 -13.172 1 38.09 19 PRO B CA 1
ATOM 1023 C C . PRO B 1 19 ? 0.457 -1.999 -12.711 1 38.09 19 PRO B C 1
ATOM 1025 O O . PRO B 1 19 ? 1.296 -2.352 -11.875 1 38.09 19 PRO B O 1
ATOM 1028 N N . SER B 1 20 ? 1.377 -1.51 -13.531 1 39.56 20 SER B N 1
ATOM 1029 C CA . SER B 1 20 ? 1.911 -0.213 -13.125 1 39.56 20 SER B CA 1
ATOM 1030 C C . SER B 1 20 ? 0.897 0.566 -12.297 1 39.56 20 SER B C 1
ATOM 1032 O O . SER B 1 20 ? -0.104 1.053 -12.82 1 39.56 20 SER B O 1
ATOM 1034 N N . GLN B 1 21 ? 0.131 0.077 -11.469 1 39.28 21 GLN B N 1
ATOM 1035 C CA . GLN B 1 21 ? -0.514 1.05 -10.594 1 39.28 21 GLN B CA 1
ATOM 1036 C C . GLN B 1 21 ? 0.232 2.381 -10.609 1 39.28 21 GLN B C 1
ATOM 1038 O O . GLN B 1 21 ? 1.156 2.588 -9.812 1 39.28 21 GLN B O 1
ATOM 1043 N N . SER B 1 22 ? 0.753 2.715 -11.695 1 40.72 22 SER B N 1
ATOM 1044 C CA . SER B 1 22 ? 1.097 4.129 -11.805 1 40.72 22 SER B CA 1
ATOM 1045 C C . SER B 1 22 ? 0.113 5 -11.023 1 40.72 22 SER B C 1
ATOM 1047 O O . SER B 1 22 ? -0.753 5.645 -11.617 1 40.72 22 SER B O 1
ATOM 1049 N N . SER B 1 23 ? -0.656 4.477 -10.188 1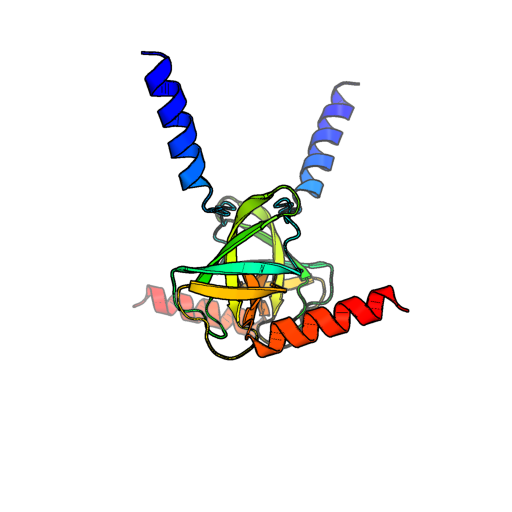 42.31 23 SER B N 1
ATOM 1050 C CA . SER B 1 23 ? -1.149 5.59 -9.383 1 42.31 23 SER B CA 1
ATOM 1051 C C . SER B 1 23 ? -0.14 6.73 -9.344 1 42.31 23 SER B C 1
ATOM 1053 O O . SER B 1 23 ? 1.046 6.512 -9.086 1 42.31 23 SER B O 1
ATOM 1055 N N . LYS B 1 24 ? -0.107 7.547 -10.328 1 47.84 24 LYS B N 1
ATOM 1056 C CA . LYS B 1 24 ? 0.631 8.797 -10.172 1 47.84 24 LYS B CA 1
ATOM 1057 C C . LYS B 1 24 ? 1.015 9.031 -8.711 1 47.84 24 LYS B C 1
ATOM 1059 O O . LYS B 1 24 ? 0.17 9.391 -7.891 1 47.84 24 LYS B O 1
ATOM 1064 N N . HIS B 1 25 ? 1.968 8.117 -8.305 1 57.09 25 HIS B N 1
ATOM 1065 C CA . HIS B 1 25 ? 2.414 8.297 -6.93 1 57.09 25 HIS B CA 1
ATOM 1066 C C . HIS B 1 25 ? 2.873 9.727 -6.68 1 5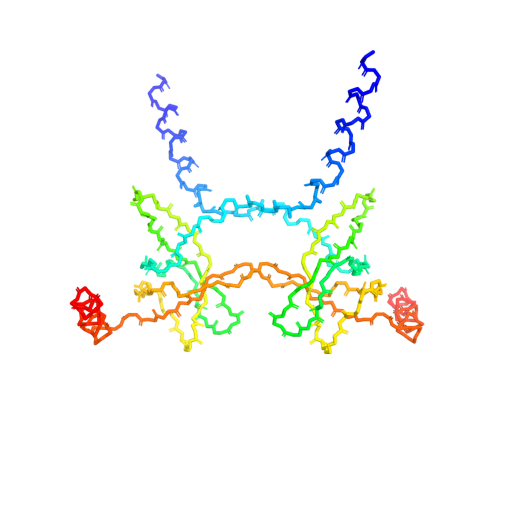7.09 25 HIS B C 1
ATOM 1068 O O . HIS B 1 25 ? 3.836 10.195 -7.297 1 57.09 25 HIS B O 1
ATOM 1074 N N . ILE B 1 26 ? 1.814 10.531 -6.559 1 71.94 26 ILE B N 1
ATOM 1075 C CA . ILE B 1 26 ? 2.189 11.836 -6.027 1 71.94 26 ILE B CA 1
ATOM 1076 C C . ILE B 1 26 ? 3.256 11.664 -4.945 1 71.94 26 ILE B C 1
ATOM 1078 O O . ILE B 1 26 ? 3.105 10.844 -4.039 1 71.94 26 ILE B O 1
ATOM 1082 N N . HIS B 1 27 ? 4.457 12.203 -5.266 1 83.56 27 HIS B N 1
ATOM 1083 C CA . HIS B 1 27 ? 5.504 12.148 -4.254 1 83.56 27 HIS B CA 1
ATOM 1084 C C . HIS B 1 27 ? 5.246 13.164 -3.143 1 83.56 27 HIS B C 1
ATOM 1086 O O . HIS B 1 27 ? 5.43 14.367 -3.338 1 83.56 27 HIS B O 1
ATOM 1092 N N . LEU B 1 28 ? 4.844 12.719 -2.016 1 93.12 28 LEU B N 1
ATOM 1093 C CA . LEU B 1 28 ? 4.457 13.602 -0.916 1 93.12 28 LEU B CA 1
ATOM 1094 C C . LEU B 1 28 ? 5.414 13.453 0.261 1 93.12 28 LEU B C 1
ATOM 1096 O O . LEU B 1 28 ? 5.25 14.109 1.288 1 93.12 28 LEU B O 1
ATOM 1100 N N . VAL B 1 29 ? 6.398 12.531 0.067 1 94.25 29 VAL B N 1
ATOM 1101 C CA . VAL B 1 29 ? 7.375 12.375 1.14 1 94.25 29 VAL B CA 1
ATOM 1102 C C . VAL B 1 29 ? 8.102 13.695 1.384 1 94.25 29 VAL B C 1
ATOM 1104 O O . VAL B 1 29 ? 8.523 14.359 0.437 1 94.25 29 VAL B O 1
ATOM 1107 N N . GLY B 1 30 ? 8.297 14.062 2.625 1 95.06 30 GLY B N 1
ATOM 1108 C CA . GLY B 1 30 ? 8.938 15.312 2.992 1 95.06 30 GLY B CA 1
ATOM 1109 C C . GLY B 1 30 ? 7.949 16.438 3.258 1 95.06 30 GLY B C 1
ATOM 1110 O O . GLY B 1 30 ? 8.328 17.5 3.738 1 95.06 30 GLY B O 1
ATOM 1111 N N . ARG B 1 31 ? 6.73 16.203 2.99 1 95.75 31 ARG B N 1
ATOM 1112 C CA . ARG B 1 31 ? 5.711 17.234 3.162 1 95.75 31 ARG B CA 1
ATOM 1113 C C . ARG B 1 31 ? 5.035 17.109 4.523 1 95.75 31 ARG B C 1
ATOM 1115 O O . ARG B 1 31 ? 4.969 16.016 5.094 1 95.75 31 ARG B O 1
ATOM 1122 N N . PHE B 1 32 ? 4.516 18.203 5 1 96.12 32 PHE B N 1
ATOM 1123 C CA . PHE B 1 32 ? 3.756 18.219 6.246 1 96.12 32 PHE B CA 1
ATOM 1124 C C . PHE B 1 32 ? 2.303 17.844 6 1 96.12 32 PHE B C 1
ATOM 1126 O O . PHE B 1 32 ? 1.727 18.188 4.969 1 96.12 32 PHE B O 1
ATOM 1133 N N . ALA B 1 33 ? 1.78 17.219 6.953 1 97.44 33 ALA B N 1
ATOM 1134 C CA . ALA B 1 33 ? 0.396 16.75 6.867 1 97.44 33 ALA B CA 1
ATOM 1135 C C . ALA B 1 33 ? -0.322 16.922 8.203 1 97.44 33 ALA B C 1
ATOM 1137 O O . ALA B 1 33 ? 0.317 17.141 9.234 1 97.44 33 ALA B O 1
ATOM 1138 N N . THR B 1 34 ? -1.599 16.875 8.133 1 97.62 34 THR B N 1
ATOM 1139 C CA . THR B 1 34 ? -2.453 16.953 9.312 1 97.62 34 THR B CA 1
ATOM 1140 C C . THR B 1 34 ? -3.4 15.758 9.375 1 97.62 34 THR B C 1
ATOM 1142 O O . THR B 1 34 ? -4.066 15.438 8.383 1 97.62 34 THR B O 1
ATOM 1145 N N . ILE B 1 35 ? -3.432 15.141 10.531 1 97.5 35 ILE B N 1
ATOM 1146 C CA . ILE B 1 35 ? -4.359 14.031 10.703 1 97.5 35 ILE B CA 1
ATOM 1147 C C . ILE B 1 35 ? -5.793 14.555 10.758 1 97.5 35 ILE B C 1
ATOM 1149 O O . ILE B 1 35 ? -6.105 15.445 11.547 1 97.5 35 ILE B O 1
ATOM 1153 N N . VAL B 1 36 ? -6.664 13.945 9.914 1 96.81 36 VAL B N 1
ATOM 1154 C CA . VAL B 1 36 ? -7.992 14.539 9.828 1 96.81 36 VAL B CA 1
ATOM 1155 C C . VAL B 1 36 ? -9.047 13.508 10.219 1 96.81 36 VAL B C 1
ATOM 1157 O O . VAL B 1 36 ? -10.211 13.852 10.422 1 96.81 36 VAL B O 1
ATOM 1160 N N . SER B 1 37 ? -8.68 12.234 10.281 1 94.75 37 SER B N 1
ATOM 1161 C CA . SER B 1 37 ? -9.617 11.219 10.75 1 94.75 37 SER B CA 1
ATOM 1162 C C . SER B 1 37 ? -8.891 9.945 11.164 1 94.75 37 SER B C 1
ATOM 1164 O O . SER B 1 37 ? -7.797 9.656 10.672 1 94.75 37 SER B O 1
ATOM 1166 N N . GLY B 1 38 ? -9.586 9.258 12.109 1 91.56 38 GLY B N 1
ATOM 1167 C CA . GLY B 1 38 ? -9.047 7.961 12.492 1 91.56 38 GLY B CA 1
ATOM 1168 C C . GLY B 1 38 ? -8.125 8.023 13.688 1 91.56 38 GLY B C 1
ATOM 1169 O O . GLY B 1 38 ? -7.953 9.086 14.289 1 91.56 38 GLY B O 1
ATOM 1170 N N . HIS B 1 39 ? -7.617 6.898 14.156 1 91.56 39 HIS B N 1
ATOM 1171 C CA . HIS B 1 39 ? -6.629 6.691 15.211 1 91.56 39 HIS B CA 1
ATOM 1172 C C . HIS B 1 39 ? -5.406 5.957 14.68 1 91.56 39 HIS B C 1
ATOM 1174 O O . HIS B 1 39 ? -5.387 4.723 14.633 1 91.56 39 HIS B O 1
ATOM 1180 N N . ALA B 1 40 ? -4.457 6.762 14.375 1 96.31 40 ALA B N 1
ATOM 1181 C CA . 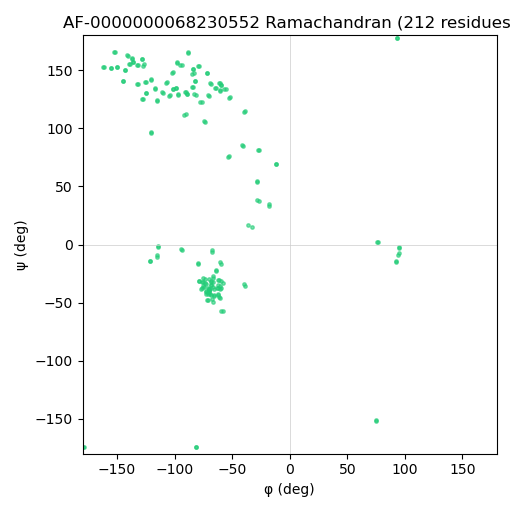ALA B 1 40 ? -3.266 6.18 13.758 1 96.31 40 ALA B CA 1
ATOM 1182 C C . ALA B 1 40 ? -2.32 5.617 14.812 1 96.31 40 ALA B C 1
ATOM 1184 O O . ALA B 1 40 ? -1.952 6.316 15.766 1 96.31 40 ALA B O 1
ATOM 1185 N N . ARG B 1 41 ? -1.896 4.41 14.656 1 95.81 41 ARG B N 1
ATOM 1186 C CA . ARG B 1 41 ? -0.93 3.65 15.445 1 95.81 41 ARG B CA 1
ATOM 1187 C C . ARG B 1 41 ? -0.232 2.598 14.594 1 95.81 41 ARG B C 1
ATOM 1189 O O . ARG B 1 41 ? -0.619 2.363 13.445 1 95.81 41 ARG B O 1
ATOM 1196 N N . PRO B 1 42 ? 0.836 2.055 15.102 1 91.81 42 PRO B N 1
ATOM 1197 C CA . PRO B 1 42 ? 1.49 1.037 14.273 1 91.81 42 PRO B CA 1
ATOM 1198 C C . PRO B 1 42 ? 0.529 -0.058 13.82 1 91.81 42 PRO B C 1
ATOM 1200 O O . PRO B 1 42 ? -0.186 -0.639 14.641 1 91.81 42 PRO B O 1
ATOM 1203 N N . GLY B 1 43 ? 0.498 -0.276 12.5 1 87.75 43 GLY B N 1
ATOM 1204 C CA . GLY B 1 43 ? -0.389 -1.282 11.938 1 87.75 43 GLY B CA 1
ATOM 1205 C C . GLY B 1 43 ? -1.736 -0.724 11.516 1 87.75 43 GLY B C 1
ATOM 1206 O O . GLY B 1 43 ? -2.504 -1.394 10.82 1 87.75 43 GLY B O 1
ATOM 1207 N N . PHE B 1 44 ? -1.976 0.474 11.992 1 91.5 44 PHE B N 1
ATOM 1208 C CA . PHE B 1 44 ? -3.26 1.102 11.703 1 91.5 44 PHE B CA 1
ATOM 1209 C C . PHE B 1 44 ? -3.061 2.5 11.133 1 91.5 44 PHE B C 1
ATOM 1211 O O . PHE B 1 44 ? -2.467 3.363 11.781 1 91.5 44 PHE B O 1
ATOM 1218 N N . SER B 1 45 ? -3.648 2.697 9.977 1 94.31 45 SER B N 1
ATOM 1219 C CA . SER B 1 45 ? -3.484 4 9.344 1 94.31 45 SER B CA 1
ATOM 1220 C C . SER B 1 45 ? -4.684 4.902 9.609 1 94.31 45 SER B C 1
ATOM 1222 O O . SER B 1 45 ? -5.754 4.422 9.992 1 94.31 45 SER B O 1
ATOM 1224 N N . ALA B 1 46 ? -4.43 6.207 9.508 1 95.56 46 ALA B N 1
ATOM 1225 C CA . ALA B 1 46 ? -5.453 7.246 9.57 1 95.56 46 ALA B CA 1
ATOM 1226 C C . ALA B 1 46 ? -5.344 8.195 8.383 1 95.56 46 ALA B C 1
ATOM 1228 O O . ALA B 1 46 ? -4.297 8.273 7.734 1 95.56 46 ALA B O 1
ATOM 1229 N N . GLN B 1 47 ? -6.418 8.859 8.148 1 94.25 47 GLN B N 1
ATOM 1230 C CA . GLN B 1 47 ? -6.418 9.781 7.02 1 94.25 47 GLN B CA 1
ATOM 1231 C C . GLN B 1 47 ? -5.773 11.117 7.402 1 94.25 47 GLN B C 1
ATOM 1233 O O . GLN B 1 47 ? -6.012 11.633 8.492 1 94.25 47 GLN B O 1
ATOM 1238 N N . ALA B 1 48 ? -5.031 11.625 6.449 1 96.62 48 ALA B N 1
ATOM 1239 C CA . ALA B 1 48 ? -4.383 12.93 6.602 1 96.62 48 ALA B CA 1
ATOM 1240 C C . ALA B 1 48 ? -4.527 13.766 5.332 1 96.62 48 ALA B C 1
ATOM 1242 O O . ALA B 1 48 ? -4.742 13.219 4.242 1 96.62 48 ALA B O 1
ATOM 1243 N N . THR B 1 49 ? -4.414 15.023 5.504 1 95.94 49 THR B N 1
ATOM 1244 C CA . THR B 1 49 ? -4.348 15.938 4.371 1 95.94 49 THR B CA 1
ATOM 1245 C C . THR B 1 49 ? -2.932 16.484 4.195 1 95.94 49 THR B C 1
ATOM 1247 O O . THR B 1 49 ? -2.25 16.781 5.18 1 95.94 49 THR B O 1
ATOM 1250 N N . VAL B 1 50 ? -2.59 16.547 2.984 1 95.94 50 VAL B N 1
ATOM 1251 C CA . VAL B 1 50 ? -1.257 17.047 2.65 1 95.94 50 VAL B CA 1
ATOM 1252 C C . VAL B 1 50 ? -1.312 17.844 1.354 1 95.94 50 VAL B C 1
ATOM 1254 O O . VAL B 1 50 ? -2.029 17.484 0.419 1 95.94 50 VAL B O 1
ATOM 1257 N N . ARG B 1 51 ? -0.604 18.891 1.306 1 94.12 51 ARG B N 1
ATOM 1258 C CA . ARG B 1 51 ? -0.496 19.688 0.088 1 94.12 51 ARG B CA 1
ATOM 1259 C C . ARG B 1 51 ? 0.81 19.406 -0.644 1 94.12 51 ARG B C 1
ATOM 1261 O O . ARG B 1 51 ? 1.873 19.328 -0.023 1 94.12 51 ARG B O 1
ATOM 1268 N N . ASP B 1 52 ? 0.666 19.234 -1.849 1 87.5 52 ASP B N 1
ATOM 1269 C CA . ASP B 1 52 ? 1.884 19.016 -2.621 1 87.5 52 ASP B CA 1
ATOM 1270 C C . ASP B 1 52 ? 2.576 20.328 -2.949 1 87.5 52 ASP B C 1
ATOM 1272 O O . ASP B 1 52 ? 2.195 21.391 -2.43 1 87.5 52 ASP B O 1
ATOM 1276 N N . HIS B 1 53 ? 3.635 20.281 -3.756 1 87.19 53 HIS B N 1
ATOM 1277 C CA . HIS B 1 53 ? 4.465 21.453 -4.059 1 87.19 53 HIS B CA 1
ATOM 1278 C C . HIS B 1 53 ? 3.674 22.516 -4.812 1 87.19 53 HIS B C 1
ATOM 1280 O O . HIS B 1 53 ? 4.043 23.688 -4.809 1 87.19 53 HIS B O 1
ATOM 1286 N N . THR B 1 54 ? 2.59 22.172 -5.48 1 90.44 54 THR B N 1
ATOM 1287 C CA . THR B 1 54 ? 1.786 23.125 -6.246 1 90.44 54 THR B CA 1
ATOM 1288 C C . THR B 1 54 ? 0.636 23.656 -5.402 1 90.44 54 THR B C 1
ATOM 1290 O O . THR B 1 54 ? -0.121 24.531 -5.852 1 90.44 54 THR B O 1
ATOM 1293 N N . GLY B 1 55 ? 0.546 23.109 -4.238 1 91.31 55 GLY B N 1
ATOM 1294 C CA . GLY B 1 55 ? -0.51 23.578 -3.355 1 91.31 55 GLY B CA 1
ATOM 1295 C C . GLY B 1 55 ? -1.762 22.734 -3.416 1 91.31 55 GLY B C 1
ATOM 1296 O O . GLY B 1 55 ? -2.719 22.969 -2.676 1 91.31 55 GLY B O 1
ATOM 1297 N N . HIS B 1 56 ? -1.726 21.781 -4.238 1 87.44 56 HIS B N 1
ATOM 1298 C CA . HIS B 1 56 ? -2.869 20.891 -4.32 1 87.44 56 HIS B CA 1
ATOM 1299 C C . HIS B 1 56 ? -2.988 20.031 -3.066 1 87.44 56 HIS B C 1
ATOM 1301 O O . HIS B 1 56 ? -1.988 19.5 -2.576 1 87.44 56 HIS B O 1
ATOM 1307 N N . LEU B 1 57 ? -4.238 19.875 -2.637 1 91.44 57 LEU B N 1
ATOM 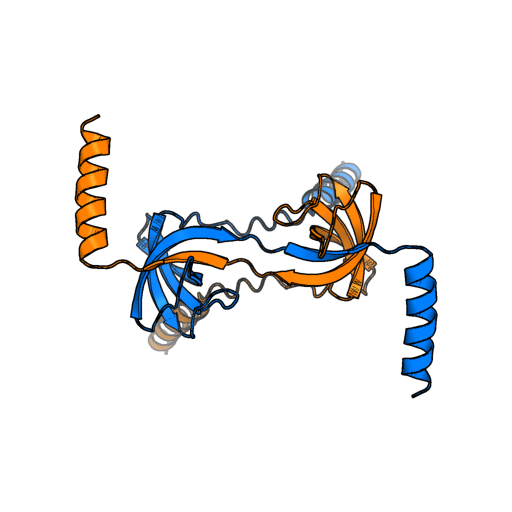1308 C CA . LEU B 1 57 ? -4.539 19.125 -1.424 1 91.44 57 LEU B CA 1
ATOM 1309 C C . LEU B 1 57 ? -4.785 17.656 -1.743 1 91.44 57 LEU B C 1
ATOM 1311 O O . LEU B 1 57 ? -5.555 17.328 -2.652 1 91.44 57 LEU B O 1
ATOM 1315 N N . HIS B 1 58 ? -4.18 16.781 -1.047 1 90.44 58 HIS B N 1
ATOM 1316 C CA . HIS B 1 58 ? -4.332 15.336 -1.188 1 90.44 58 HIS B CA 1
ATOM 1317 C C . HIS B 1 58 ? -4.711 14.688 0.14 1 90.44 58 HIS B C 1
ATOM 1319 O O . HIS B 1 58 ? -4.227 15.102 1.197 1 90.44 58 HIS B O 1
ATOM 1325 N N . TYR B 1 59 ? -5.574 13.758 0.055 1 91.88 59 TYR B N 1
ATOM 1326 C CA . TYR B 1 59 ? -5.883 12.883 1.184 1 91.88 59 TYR B CA 1
ATOM 1327 C C . TYR B 1 59 ? -5.113 11.578 1.088 1 91.88 59 TYR B C 1
ATOM 1329 O O . TYR B 1 59 ? -5.133 10.906 0.051 1 91.88 59 TYR B O 1
ATOM 1337 N N . VAL B 1 60 ? -4.477 11.25 2.17 1 92.44 60 VAL B N 1
ATOM 1338 C CA . VAL B 1 60 ? -3.643 10.047 2.15 1 92.44 60 VAL B CA 1
ATOM 1339 C C . VAL B 1 60 ? -3.807 9.289 3.463 1 92.44 60 VAL B C 1
ATOM 1341 O O . VAL B 1 60 ? -4.246 9.852 4.465 1 92.44 60 VAL B O 1
ATOM 1344 N N . GLN B 1 61 ? -3.535 7.965 3.379 1 93.81 61 GLN B N 1
ATOM 1345 C CA . GLN B 1 61 ? -3.447 7.156 4.594 1 93.81 61 GLN B CA 1
ATOM 1346 C C . GLN B 1 61 ? -2.053 7.238 5.207 1 93.81 61 GLN B C 1
ATOM 1348 O O . GLN B 1 61 ? -1.051 7.121 4.5 1 93.81 61 GLN B O 1
ATOM 1353 N N . VAL B 1 62 ? -2.047 7.406 6.57 1 96.31 62 VAL B N 1
ATOM 1354 C CA . VAL B 1 62 ? -0.788 7.637 7.27 1 96.31 62 VAL B CA 1
ATOM 1355 C C . VAL B 1 62 ? -0.7 6.723 8.492 1 96.31 62 VAL B C 1
ATOM 1357 O O . VAL B 1 62 ? -1.685 6.543 9.211 1 96.31 62 VAL B O 1
ATOM 1360 N N . GLU B 1 63 ? 0.444 6.191 8.688 1 96.94 63 GLU B N 1
ATOM 1361 C CA . GLU B 1 63 ? 0.79 5.453 9.898 1 96.94 63 GLU B CA 1
ATOM 1362 C C . GLU B 1 63 ? 1.978 6.094 10.617 1 96.94 63 GLU B C 1
ATOM 1364 O O . GLU B 1 63 ? 2.926 6.547 9.969 1 96.94 63 GLU B O 1
ATOM 1369 N N . PRO B 1 64 ? 1.905 6.082 11.93 1 98 64 PRO B N 1
ATOM 1370 C CA . PRO B 1 64 ? 3.062 6.629 12.641 1 98 64 PRO B CA 1
ATOM 1371 C C . PRO B 1 64 ? 4.285 5.719 12.57 1 98 64 PRO B C 1
ATOM 1373 O O . PRO B 1 64 ? 4.145 4.492 12.547 1 98 64 PRO B O 1
ATOM 1376 N N . GLU B 1 65 ? 5.441 6.324 12.562 1 95.5 65 GLU B N 1
ATOM 1377 C CA . GLU B 1 65 ? 6.664 5.543 12.734 1 95.5 65 GLU B CA 1
ATOM 1378 C C . GLU B 1 65 ? 6.73 4.918 14.125 1 95.5 65 GLU B C 1
ATOM 1380 O O . GLU B 1 65 ? 7.133 3.762 14.273 1 95.5 65 GLU B O 1
ATOM 1385 N N . TYR B 1 66 ? 6.387 5.723 15.102 1 95.38 66 TYR B N 1
ATOM 1386 C CA . TYR B 1 66 ? 6.285 5.285 16.484 1 95.38 66 TYR B CA 1
ATOM 1387 C C . TYR B 1 66 ? 5.117 5.969 17.188 1 95.38 66 TYR B C 1
ATOM 1389 O O . TYR B 1 66 ? 4.703 7.062 16.797 1 95.38 66 TYR B O 1
ATOM 1397 N N . GLY B 1 67 ? 4.562 5.277 18.125 1 96.25 67 GLY B N 1
ATOM 1398 C CA . GLY B 1 67 ? 3.518 5.887 18.938 1 96.25 67 GLY B CA 1
ATOM 1399 C C . GLY B 1 67 ? 2.193 6.012 18.203 1 96.25 67 GLY B C 1
ATOM 1400 O O . GLY B 1 67 ? 1.832 5.141 17.406 1 96.25 67 GLY B O 1
ATOM 1401 N N . GLU B 1 68 ? 1.44 7.074 18.641 1 97.31 68 GLU B N 1
ATOM 1402 C CA . GLU B 1 68 ? 0.127 7.332 18.062 1 97.31 68 GLU B CA 1
ATOM 1403 C C . GLU B 1 68 ? 0.012 8.773 17.578 1 97.31 68 GLU B C 1
ATOM 1405 O O . GLU B 1 68 ? 0.733 9.656 18.047 1 97.31 68 GLU B O 1
ATOM 1410 N N . LEU B 1 69 ? -0.875 8.875 16.609 1 97.56 69 LEU B N 1
ATOM 1411 C CA . LEU B 1 69 ? -1.173 10.211 16.094 1 97.56 69 LEU B CA 1
ATOM 1412 C C . LEU B 1 69 ? -2.619 10.594 16.391 1 97.56 69 LEU B C 1
ATOM 1414 O O . LEU B 1 69 ? -3.547 9.883 15.992 1 97.56 69 LEU B O 1
ATOM 1418 N N . GLU B 1 70 ? -2.732 11.664 17.031 1 95.88 70 GLU B N 1
ATOM 1419 C CA . GLU B 1 70 ? -4.066 12.141 17.391 1 95.88 70 GLU B CA 1
ATOM 1420 C C . GLU B 1 70 ? -4.652 13.008 16.281 1 95.88 70 GLU B C 1
ATOM 1422 O O . GLU B 1 70 ? -3.93 13.484 15.398 1 95.88 70 GLU B O 1
ATOM 1427 N N . LEU B 1 71 ? -5.973 13.188 16.438 1 96.12 71 LEU B N 1
ATOM 1428 C CA . LEU B 1 71 ? -6.668 14.102 15.539 1 96.12 71 LEU B CA 1
ATOM 1429 C C . LEU B 1 71 ? -6.027 15.484 15.562 1 96.12 71 LEU B C 1
ATOM 1431 O O . LEU B 1 71 ? -5.684 15.992 16.641 1 96.12 71 LEU B O 1
ATOM 1435 N N . GLN B 1 72 ? -5.844 16 14.352 1 96.12 72 GLN B N 1
ATOM 1436 C CA . GLN B 1 72 ? -5.316 17.344 14.148 1 96.12 72 GLN B CA 1
ATOM 1437 C C . GLN B 1 72 ? -3.811 17.391 14.391 1 96.12 72 GLN B C 1
ATOM 1439 O O . GLN B 1 72 ? -3.186 18.453 14.266 1 96.12 72 GLN B O 1
ATOM 1444 N N . ALA B 1 73 ? -3.176 16.312 14.688 1 96.31 73 ALA B N 1
ATOM 1445 C CA . ALA B 1 73 ? -1.724 16.297 14.844 1 96.31 73 ALA B CA 1
ATOM 1446 C C . ALA B 1 73 ? -1.027 16.703 13.547 1 96.31 73 ALA B C 1
ATOM 1448 O O . ALA B 1 73 ? -1.447 16.328 12.453 1 96.31 73 ALA B O 1
ATOM 1449 N N . GLN B 1 74 ? 0.056 17.547 13.781 1 96.31 74 GLN B N 1
ATOM 1450 C CA . GLN B 1 74 ? 0.929 17.906 12.672 1 96.31 74 GLN B CA 1
ATOM 1451 C C . GLN B 1 74 ? 2.064 16.906 12.516 1 96.31 74 GLN B C 1
ATOM 1453 O O . GLN B 1 74 ? 2.773 16.609 13.477 1 96.31 74 GLN B O 1
ATOM 1458 N N . VAL B 1 75 ? 2.221 16.438 11.258 1 97.88 75 VAL B N 1
ATOM 1459 C CA . VAL B 1 75 ? 3.211 15.398 11.039 1 97.88 75 VAL B CA 1
ATOM 1460 C C . VAL B 1 75 ? 4.004 15.688 9.766 1 97.88 75 VAL B C 1
ATOM 1462 O O . VAL B 1 75 ? 3.574 16.484 8.93 1 97.88 75 VAL B O 1
ATOM 1465 N N . ILE B 1 76 ? 5.168 15.055 9.68 1 97.06 76 ILE B N 1
ATOM 1466 C CA . ILE B 1 76 ? 5.953 15.047 8.445 1 97.06 76 ILE B CA 1
ATOM 1467 C C . ILE B 1 76 ? 5.957 13.641 7.844 1 97.06 76 ILE B C 1
ATOM 1469 O O . ILE B 1 76 ? 6.121 12.656 8.562 1 97.06 76 ILE B O 1
ATOM 1473 N N . LEU B 1 77 ? 5.68 13.562 6.582 1 96.19 77 LEU B N 1
ATOM 1474 C CA . LEU B 1 77 ? 5.75 12.281 5.883 1 96.19 77 LEU B CA 1
ATOM 1475 C C . LEU B 1 77 ? 7.199 11.914 5.578 1 96.19 77 LEU B C 1
ATOM 1477 O O . LEU B 1 77 ? 7.898 12.641 4.875 1 96.19 77 LEU B O 1
ATOM 1481 N N . VAL B 1 78 ? 7.668 10.773 6.027 1 97.31 78 VAL B N 1
ATOM 1482 C CA . VAL B 1 78 ? 9.094 10.461 5.953 1 97.31 78 VAL B CA 1
ATOM 1483 C C . VAL B 1 78 ? 9.312 9.273 5.027 1 97.31 78 VAL B C 1
ATOM 1485 O O . VAL B 1 78 ? 10.453 8.93 4.707 1 97.31 78 VAL B O 1
ATOM 1488 N N . GLY B 1 79 ? 8.312 8.602 4.629 1 93.62 79 GLY B N 1
ATOM 1489 C CA . GLY B 1 79 ? 8.367 7.441 3.752 1 93.62 79 GLY B CA 1
ATOM 1490 C C . GLY B 1 79 ? 6.996 6.879 3.424 1 93.62 79 GLY B C 1
ATOM 1491 O O . GLY B 1 79 ? 5.977 7.516 3.689 1 93.62 79 GLY B O 1
ATOM 1492 N N . TYR B 1 80 ? 6.98 5.781 2.752 1 89.69 80 TYR B N 1
ATOM 1493 C CA . TYR B 1 80 ? 5.715 5.109 2.463 1 89.69 80 TYR B CA 1
ATOM 1494 C C . TYR B 1 80 ? 5.91 3.604 2.359 1 89.69 80 TYR B C 1
ATOM 1496 O O . TYR B 1 80 ? 7.023 3.129 2.119 1 89.69 80 TYR B O 1
ATOM 1504 N N . ASN B 1 81 ? 4.879 2.871 2.652 1 87.38 81 ASN B N 1
ATOM 1505 C CA . ASN B 1 81 ? 4.758 1.446 2.363 1 87.38 81 ASN B CA 1
ATOM 1506 C C . ASN B 1 81 ? 3.83 1.19 1.178 1 87.38 81 ASN B C 1
ATOM 1508 O O . ASN B 1 81 ? 2.686 1.643 1.171 1 87.38 81 ASN B O 1
ATOM 1512 N N . ASP B 1 82 ? 4.309 0.462 0.239 1 85 82 ASP B N 1
ATOM 1513 C CA . ASP B 1 82 ? 3.533 0.18 -0.965 1 85 82 ASP B CA 1
ATOM 1514 C C . ASP B 1 82 ? 2.496 -0.912 -0.708 1 85 82 ASP B C 1
ATOM 1516 O O . ASP B 1 82 ? 2.684 -1.758 0.168 1 85 82 ASP B O 1
ATOM 1520 N N . PHE B 1 83 ? 1.454 -0.817 -1.525 1 85.31 83 PHE B N 1
ATOM 1521 C CA . PHE B 1 83 ? 0.464 -1.888 -1.507 1 85.31 83 PHE B CA 1
ATOM 1522 C C . PHE B 1 83 ? 1.102 -3.221 -1.88 1 85.31 83 PHE B C 1
ATOM 1524 O O . PHE B 1 83 ? 1.883 -3.297 -2.832 1 85.31 83 PHE B O 1
ATOM 1531 N N . HIS B 1 84 ? 0.872 -4.238 -1.158 1 91.88 84 HIS B N 1
ATOM 1532 C CA . HIS B 1 84 ? 1.298 -5.578 -1.542 1 91.88 84 HIS B CA 1
ATOM 1533 C C . HIS B 1 84 ? 0.422 -6.645 -0.889 1 91.88 84 HIS B C 1
ATOM 1535 O O . HIS B 1 84 ? -0.142 -6.418 0.184 1 91.88 84 HIS B O 1
ATOM 1541 N N . TYR B 1 85 ? 0.308 -7.746 -1.526 1 93.5 85 TYR B N 1
ATOM 1542 C CA . TYR B 1 85 ? -0.369 -8.906 -0.958 1 93.5 85 TYR B CA 1
ATOM 1543 C C . TYR B 1 85 ? 0.576 -9.711 -0.074 1 93.5 85 TYR B C 1
ATOM 1545 O O . TYR B 1 85 ? 1.786 -9.734 -0.309 1 93.5 85 TYR B O 1
ATOM 1553 N N . ILE B 1 86 ? 0.017 -10.367 0.905 1 95.88 86 ILE B N 1
ATOM 1554 C CA . ILE B 1 86 ? 0.723 -11.328 1.749 1 95.88 86 ILE B CA 1
ATOM 1555 C C . ILE B 1 86 ? 0.44 -12.75 1.265 1 95.88 86 ILE B C 1
ATOM 1557 O O . ILE B 1 86 ? -0.713 -13.109 1.012 1 95.88 86 ILE B O 1
ATOM 1561 N N . ALA B 1 87 ? 1.577 -13.547 1.193 1 97.81 87 ALA B N 1
ATOM 1562 C CA . ALA B 1 87 ? 1.389 -14.867 0.596 1 97.81 87 ALA B CA 1
ATOM 1563 C C . ALA B 1 87 ? 2.029 -15.953 1.454 1 97.81 87 ALA B C 1
ATOM 1565 O O . ALA B 1 87 ? 2.984 -15.688 2.188 1 97.81 87 ALA B O 1
ATOM 1566 N N . LYS B 1 88 ? 1.488 -17.188 1.318 1 96.88 88 LYS B N 1
ATOM 1567 C CA . LYS B 1 88 ? 2.025 -18.422 1.88 1 96.88 88 LYS B CA 1
ATOM 1568 C C . LYS B 1 88 ? 2.422 -19.406 0.778 1 96.88 88 LYS B C 1
ATOM 1570 O O . LYS B 1 88 ? 1.674 -19.594 -0.182 1 96.88 88 LYS B O 1
ATOM 1575 N N . LYS B 1 89 ? 3.566 -19.938 0.951 1 95.31 89 LYS B N 1
ATOM 1576 C CA . LYS B 1 89 ? 4.008 -20.953 -0.003 1 95.31 89 LYS B CA 1
ATOM 1577 C C . LYS B 1 89 ? 3.111 -22.188 0.051 1 95.31 89 LYS B C 1
ATOM 1579 O O . LYS B 1 89 ? 2.74 -22.641 1.134 1 95.31 89 LYS B O 1
ATOM 1584 N N . ILE B 1 90 ? 2.754 -22.641 -1.108 1 91.94 90 ILE B N 1
ATOM 1585 C CA . ILE B 1 90 ? 1.967 -23.875 -1.193 1 91.94 90 ILE B CA 1
ATOM 1586 C C . ILE B 1 90 ? 2.896 -25.078 -1.305 1 91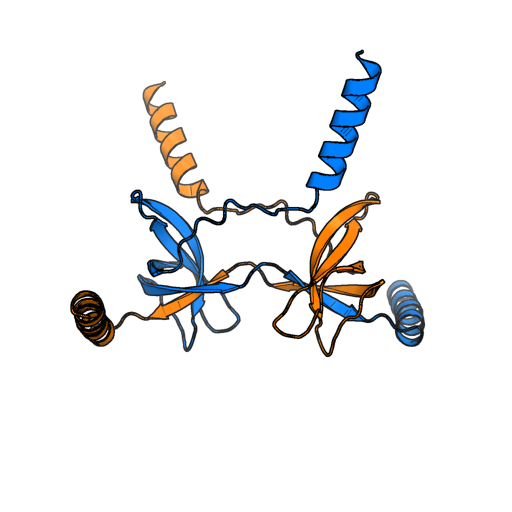.94 90 ILE B C 1
ATOM 1588 O O . ILE B 1 90 ? 3.789 -25.109 -2.156 1 91.94 90 ILE B O 1
ATOM 1592 N N . THR B 1 91 ? 2.928 -25.828 -0.378 1 84 91 THR B N 1
ATOM 1593 C CA . THR B 1 91 ? 3.66 -27.094 -0.449 1 84 91 THR B CA 1
ATOM 1594 C C . THR B 1 91 ? 2.703 -28.266 -0.664 1 84 91 THR B C 1
ATOM 1596 O O . THR B 1 91 ? 1.511 -28.156 -0.364 1 84 91 THR B O 1
ATOM 1599 N N . ALA B 1 92 ? 3.191 -29.25 -1.359 1 77.19 92 ALA B N 1
ATOM 1600 C CA . ALA B 1 92 ? 2.398 -30.469 -1.584 1 77.19 92 ALA B CA 1
ATOM 1601 C C . ALA B 1 92 ? 1.616 -30.844 -0.332 1 77.19 92 ALA B C 1
ATOM 1603 O O . ALA B 1 92 ? 0.461 -31.266 -0.419 1 77.19 92 ALA B O 1
ATOM 1604 N N . GLN B 1 93 ? 2.135 -30.641 0.774 1 70.5 93 GLN B N 1
ATOM 1605 C CA . GLN B 1 93 ? 1.466 -30.969 2.027 1 70.5 93 GLN B CA 1
ATOM 1606 C C . GLN B 1 93 ? 0.347 -29.984 2.338 1 70.5 93 GLN B C 1
ATOM 1608 O O . GLN B 1 93 ? -0.674 -30.359 2.92 1 70.5 93 GLN B O 1
ATOM 1613 N N . SER B 1 94 ? 0.547 -28.781 1.859 1 67.56 94 SER B N 1
ATOM 1614 C CA . SER B 1 94 ? -0.433 -27.734 2.143 1 67.56 94 SER B CA 1
ATOM 1615 C C . SER B 1 94 ? -1.687 -27.906 1.291 1 67.56 94 SER B C 1
ATOM 1617 O O . SER B 1 94 ? -2.787 -27.562 1.721 1 67.56 94 SER B O 1
ATOM 1619 N N . VAL B 1 95 ? -1.483 -28.406 0.139 1 66.94 95 VAL B N 1
ATOM 1620 C CA . VAL B 1 95 ? -2.617 -28.609 -0.757 1 66.94 95 VAL B CA 1
ATOM 1621 C C . VAL B 1 95 ? -3.49 -29.75 -0.235 1 66.94 95 VAL B C 1
ATOM 1623 O O . VAL B 1 95 ? -4.719 -29.688 -0.341 1 66.94 95 VAL B O 1
ATOM 1626 N N . GLU B 1 96 ? -2.803 -30.734 0.221 1 67.12 96 GLU B N 1
ATOM 1627 C CA . GLU B 1 96 ? -3.547 -31.859 0.767 1 67.12 96 GLU B CA 1
ATOM 1628 C C . GLU B 1 96 ? -4.375 -31.453 1.978 1 67.12 96 GLU B C 1
ATOM 1630 O O . GLU B 1 96 ? -5.531 -31.859 2.113 1 67.12 96 GLU B O 1
ATOM 1635 N N . ASN B 1 97 ? -3.807 -30.609 2.721 1 62.88 97 ASN B N 1
ATOM 1636 C CA . ASN B 1 97 ? -4.523 -30.141 3.898 1 62.88 97 ASN B CA 1
ATOM 1637 C C . ASN B 1 97 ? -5.664 -29.203 3.521 1 62.88 97 ASN B C 1
ATOM 1639 O O . ASN B 1 97 ? -6.715 -29.203 4.16 1 62.88 97 ASN B O 1
ATOM 1643 N N . LEU B 1 98 ? -5.461 -28.375 2.615 1 62.53 98 LEU B N 1
ATOM 1644 C CA . LEU B 1 98 ? -6.5 -27.453 2.146 1 62.53 98 LEU B CA 1
ATOM 1645 C C . LEU B 1 98 ? -7.676 -28.234 1.562 1 62.53 98 LEU B C 1
ATOM 1647 O O . LEU B 1 98 ? -8.836 -27.859 1.766 1 62.53 98 LEU B O 1
ATOM 1651 N N . SER B 1 99 ? -7.363 -29.25 0.79 1 62.69 99 SER B N 1
ATOM 1652 C CA . SER B 1 99 ? -8.406 -30.109 0.253 1 62.69 99 SER B CA 1
ATOM 1653 C C . SER B 1 99 ? -9.18 -30.812 1.371 1 62.69 99 SER B C 1
ATOM 1655 O O . SER B 1 99 ? -10.406 -30.938 1.296 1 62.69 99 SER B O 1
ATOM 1657 N N . THR B 1 100 ? -8.477 -31.094 2.324 1 63.44 100 THR B N 1
ATOM 1658 C CA . THR B 1 100 ? -9.133 -31.766 3.441 1 63.44 100 THR B CA 1
ATOM 1659 C C . THR B 1 100 ? -9.945 -30.766 4.266 1 63.44 100 THR B C 1
ATOM 1661 O O . THR B 1 100 ? -11.062 -31.078 4.688 1 63.44 100 THR B O 1
ATOM 1664 N N . SER B 1 101 ? -9.398 -29.547 4.434 1 59.03 101 SER B N 1
ATOM 1665 C CA . SER B 1 101 ? -10.102 -28.531 5.215 1 59.03 101 SER B CA 1
ATOM 1666 C C . SER B 1 101 ? -11.328 -28.016 4.469 1 59.03 101 SER B C 1
ATOM 1668 O O . SER B 1 101 ? -12.359 -27.719 5.086 1 59.03 101 SER B O 1
ATOM 1670 N N . SER B 1 102 ? -11.195 -27.797 3.236 1 53.34 102 SER B N 1
ATOM 1671 C CA . SER B 1 102 ? -12.336 -27.391 2.422 1 53.34 102 SER B CA 1
ATOM 1672 C C . SER B 1 102 ? -13.438 -28.453 2.443 1 53.34 102 SER B C 1
ATOM 1674 O O . SER B 1 102 ? -14.625 -28.125 2.418 1 53.34 102 SER B O 1
ATOM 1676 N N . ARG B 1 103 ? -13.07 -29.75 2.434 1 53.38 103 ARG B N 1
ATOM 1677 C CA . ARG B 1 103 ? -14.07 -30.812 2.559 1 53.38 103 ARG B CA 1
ATOM 1678 C C . ARG B 1 103 ? -14.812 -30.719 3.889 1 53.38 103 ARG B C 1
ATOM 1680 O O . ARG B 1 103 ? -16.016 -30.953 3.953 1 53.38 103 ARG B O 1
ATOM 1687 N N . HIS B 1 104 ? -14.07 -30.219 4.84 1 54.69 104 HIS B N 1
ATOM 1688 C CA . HIS B 1 104 ? -14.719 -30.125 6.145 1 54.69 104 HIS B CA 1
ATOM 1689 C C . HIS B 1 104 ? -15.641 -28.906 6.203 1 54.69 104 HIS B C 1
ATOM 1691 O O . HIS B 1 104 ? -16.625 -28.906 6.953 1 54.69 104 HIS B O 1
ATOM 1697 N N . CYS B 1 105 ? -15.273 -27.953 5.52 1 52.53 105 CYS B N 1
ATOM 1698 C CA . CYS B 1 105 ? -16.172 -26.797 5.523 1 52.53 105 CYS B CA 1
ATOM 1699 C C . CYS B 1 105 ? -17.469 -27.125 4.805 1 52.53 105 CYS B C 1
ATOM 1701 O O . CYS B 1 105 ? -18.531 -26.609 5.172 1 52.53 105 CYS B O 1
ATOM 1703 N N . LEU B 1 106 ? -17.469 -27.875 3.828 1 49.75 106 LEU B N 1
ATOM 1704 C CA . LEU B 1 106 ? -18.688 -28.297 3.133 1 49.75 106 LEU B CA 1
ATOM 1705 C C . LEU B 1 106 ? -19.453 -29.312 3.963 1 49.75 106 LEU B C 1
ATOM 1707 O O . LEU B 1 106 ? -20.688 -29.406 3.861 1 49.75 106 LEU B O 1
ATOM 1711 N N . ASP B 1 107 ? -18.812 -30.047 4.637 1 49.25 107 ASP B N 1
ATOM 1712 C CA . ASP B 1 107 ? -19.531 -31.062 5.406 1 49.25 107 ASP B CA 1
ATOM 1713 C C . ASP B 1 107 ? -20.125 -30.469 6.684 1 49.25 107 ASP B C 1
ATOM 1715 O O . ASP B 1 107 ? -21.047 -31.047 7.273 1 49.25 107 ASP B O 1
ATOM 1719 N N . ASP B 1 108 ? -19.641 -29.328 7.062 1 37.5 108 ASP B N 1
ATOM 1720 C CA . ASP B 1 108 ? -20.328 -28.781 8.234 1 37.5 108 ASP B CA 1
ATOM 1721 C C . ASP B 1 108 ? -21.469 -27.875 7.82 1 37.5 108 ASP B C 1
ATOM 1723 O O . ASP B 1 108 ? -21.328 -27.062 6.898 1 37.5 108 ASP B O 1
#

InterPro domains:
  IPR010840 Inner membrane protein YqiJ, OB-fold domain [PF07290] (28-86)

Sequence (216 aa):
MAWFYTLFMIHCLDQVIKPSQSSKHIHLVGRFATIVSGHARPGFSAQATVRDHTGHLHYVQVEPEYGELELQAQVILVGYNDFHYIAKKITAQSVENLSTSSRHCLDDMAWFYTLFMIHCLDQVIKPSQSSKHIHLVGRFATIVSGHARPGFSAQATVRDHTGHLHYVQVEPEYGELELQAQVILVGYNDFHYIAKKITAQSVENLSTSSRHCLDD

Foldseek 3Di:
DVVVVVVVVVVVVVVVPPCPCCPVPQDQAFWKWFFADDKAEVVDWGWIWTAHPVRDIDIDTDHDPHDIDDHGDIDGHHDDDDDDDDDDDDDPVNVVVVVVVVVVVVVD/DVVVVVVVVVVVVVVVVPCPCCPVPQDQAFWKWFFADDKAEVVDWGWIWTAHPVRDIDIDTDHDPHDIDDHGDIDGHHDDDDDDDDDDDDDPVNVVVVVVVVVVVVVD

pLDDT: mean 75.82, std 23.43, range [32.03, 98.0]

Organism: Rhynchophorus ferrugineus (NCBI:txid354439)

Solvent-accessible surface area (backbone atoms only — not comparable to full-atom values): 11708 Å² total; per-residue (Å²): 116,70,67,60,53,53,55,49,56,51,52,60,52,57,64,62,48,42,59,65,73,60,56,78,71,72,82,51,62,74,32,57,31,33,31,74,40,69,68,16,22,75,96,30,61,15,38,26,41,32,48,46,98,87,60,52,77,42,43,43,41,32,23,30,75,66,65,70,44,52,73,64,36,48,27,34,27,77,41,68,45,70,56,28,32,30,27,44,78,58,42,81,69,49,52,56,48,47,56,52,49,53,53,49,55,70,73,95,116,68,68,61,52,54,54,48,56,50,51,59,51,58,63,61,47,37,61,67,71,62,56,77,70,73,82,51,64,75,30,58,31,32,29,73,41,66,69,15,22,75,98,30,60,16,38,24,41,33,49,45,97,86,61,50,78,42,48,43,42,31,23,30,74,66,64,68,47,52,72,64,35,47,27,35,25,76,42,68,43,71,57,30,32,30,27,44,79,59,41,80,68,50,52,54,46,48,55,52,50,53,52,48,57,70,70,96

Radius of gyration: 22.45 Å; Cα contacts (8 Å, |Δi|>4): 385; chains: 2; bounding box: 57×61×62 Å

Secondary structure (DSSP, 8-state):
-HHHHHHHHHHHHHHS-S----------TT-EEEEEES-BBTTB-EEEEEE-TT--EEEEEEEESSS-B-TT-EEEEEEEE--EEEEEE--HHHHHHHHHHHHHHHH-/-HHHHHHHHHHHHHHS-S----------TT-EEEEEES-BBTTB-EEEEEE-TT--EEEEEEEESSS-B-TT-EEEEEEEE--EEEEEE--HHHHHHHHHHHHHHHH-